Protein AF-A0A7S0T3V5-F1 (afdb_monomer_lite)

Sequence (285 aa):
HGVGAKREIFSRNIAHLHSSYAEIMDKIFPDLELGLELIAIHWRDLLLSLESHARLLTTIPKTVAGEKNPLREFMVDKVVDFMYYSHDRHRRVILRHVAHKLNVQYAQFRDRQPDFHGPISIYAHSLGSVIIYELLARRAFEDPALLKAEGIWLDFNVSTFFAIGSPLAQFLNVEPELGITLLPLKLPFRVFNIFHPNDPVAMRLEPLLLESMTHVSPVTLPYWWTMDRHRSTVRWLGSIWGGGNNTAAPAAASAAAAATSSSDEAMISEMELDGDDDDDGGGNG

Secondary structure (DSSP, 8-state):
--TT--HHHHHHHHHHHHHHHHHHHHHH-TT------------HHHHHH-HHHHHHHHHS---STT---HHHHHIIIIIHHHHHHTSHHHHHHHHHHHHHHHHHHHHHHHHH-TT--SPPEEEEETHHHHHHHHHHHHHHHS-HHHHHHTT---SS--SEEEEES--HHHHHHH-GGGTGGGTTS--SSEEEEE--TT-SS---SHHHH-GGGGGSPPPPPPPGGGS-TTTHHHHHHHHHH--------------------------------------------

Radius of gyration: 27.8 Å; chains: 1; bounding box: 68×85×60 Å

pLDDT: mean 78.18, std 23.19, range [23.17, 98.44]

Organism: NCBI:txid708628

Structure (mmCIF, N/CA/C/O backbone):
data_AF-A0A7S0T3V5-F1
#
_entry.id   AF-A0A7S0T3V5-F1
#
loop_
_atom_site.group_PDB
_atom_site.id
_atom_site.type_symbol
_atom_site.label_atom_id
_atom_site.label_alt_id
_atom_site.label_comp_id
_atom_site.label_asym_id
_atom_site.label_entity_id
_atom_site.label_seq_id
_atom_site.pdbx_PDB_ins_code
_atom_site.Cartn_x
_atom_site.Cartn_y
_atom_site.Cartn_z
_atom_site.occupancy
_atom_site.B_iso_or_equiv
_atom_site.auth_seq_id
_atom_site.auth_comp_id
_atom_site.auth_asym_id
_atom_site.auth_atom_id
_atom_site.pdbx_PDB_model_num
ATOM 1 N N . HIS A 1 1 ? 0.563 3.434 -3.567 1.00 88.50 1 HIS A N 1
ATOM 2 C CA . HIS A 1 1 ? 0.348 3.274 -5.029 1.00 88.50 1 HIS A CA 1
ATOM 3 C C . HIS A 1 1 ? 1.106 2.045 -5.543 1.00 88.50 1 HIS A C 1
ATOM 5 O O . HIS A 1 1 ? 1.902 1.497 -4.788 1.00 88.50 1 HIS A O 1
ATOM 11 N N . GLY A 1 2 ? 0.891 1.647 -6.805 1.00 87.12 2 GLY A N 1
ATOM 12 C CA . GLY A 1 2 ? 1.583 0.517 -7.450 1.00 87.12 2 GLY A CA 1
ATOM 13 C C . GLY A 1 2 ? 2.845 0.891 -8.227 1.00 87.12 2 GLY A C 1
ATOM 14 O O . GLY A 1 2 ? 3.329 2.018 -8.127 1.00 87.12 2 GLY A O 1
ATOM 15 N N . VAL A 1 3 ? 3.340 -0.042 -9.036 1.00 88.06 3 VAL A N 1
ATOM 16 C CA . VAL A 1 3 ? 4.529 0.145 -9.881 1.00 88.06 3 VAL A CA 1
ATOM 17 C C . VAL A 1 3 ? 4.383 1.287 -10.892 1.00 88.06 3 VAL A C 1
ATOM 19 O O . VAL A 1 3 ? 3.279 1.643 -11.320 1.00 88.06 3 VAL A O 1
ATOM 22 N N . GLY A 1 4 ? 5.495 1.875 -11.320 1.00 84.38 4 GLY A N 1
ATOM 23 C CA . GLY A 1 4 ? 5.559 2.873 -12.388 1.00 84.38 4 GLY A CA 1
ATOM 24 C C . GLY A 1 4 ? 4.857 4.194 -12.104 1.00 84.38 4 GLY A C 1
ATOM 25 O O . GLY A 1 4 ? 4.466 4.890 -13.040 1.00 84.38 4 GLY A O 1
ATOM 26 N N . ALA A 1 5 ? 4.611 4.524 -10.837 1.00 84.00 5 ALA A N 1
ATOM 27 C CA . ALA A 1 5 ? 3.981 5.785 -10.469 1.00 84.00 5 ALA A CA 1
ATOM 28 C C . ALA A 1 5 ? 4.966 6.954 -10.636 1.00 84.00 5 ALA A C 1
ATOM 30 O O . ALA A 1 5 ? 5.888 7.126 -9.836 1.00 84.00 5 ALA A O 1
ATOM 31 N N . LYS A 1 6 ? 4.761 7.769 -11.674 1.00 86.62 6 LYS A N 1
ATOM 32 C CA . LYS A 1 6 ? 5.450 9.057 -11.864 1.00 86.62 6 LYS A CA 1
ATOM 33 C C . LYS A 1 6 ? 4.829 10.116 -10.950 1.00 86.62 6 LYS A C 1
ATOM 35 O O . LYS A 1 6 ? 3.653 9.996 -10.604 1.00 86.62 6 LYS A O 1
ATOM 40 N N . ARG A 1 7 ? 5.605 11.124 -10.541 1.00 87.56 7 ARG A N 1
ATOM 41 C CA . ARG A 1 7 ? 5.179 12.114 -9.536 1.00 87.56 7 ARG A CA 1
ATOM 42 C C . ARG A 1 7 ? 3.934 12.881 -9.990 1.00 87.56 7 ARG A C 1
ATOM 44 O O . ARG A 1 7 ? 2.998 13.025 -9.216 1.00 87.56 7 ARG A O 1
ATOM 51 N N . GLU A 1 8 ? 3.876 13.272 -11.256 1.00 87.50 8 GLU A N 1
ATOM 52 C CA . GLU A 1 8 ? 2.768 14.030 -11.846 1.00 87.50 8 GLU A CA 1
ATOM 53 C C . GLU A 1 8 ? 1.483 13.194 -11.875 1.00 87.50 8 GLU A C 1
ATOM 55 O O . GLU A 1 8 ? 0.412 13.650 -11.473 1.00 87.50 8 GLU A O 1
ATOM 60 N N . ILE A 1 9 ? 1.601 11.932 -12.305 1.00 86.62 9 ILE A N 1
ATOM 61 C CA . ILE A 1 9 ? 0.478 10.987 -12.349 1.00 86.62 9 ILE A CA 1
ATOM 62 C C . ILE A 1 9 ? -0.017 10.693 -10.933 1.00 86.62 9 ILE A C 1
ATOM 64 O O . ILE A 1 9 ? -1.221 10.640 -10.701 1.00 86.62 9 ILE A O 1
ATOM 68 N N . PHE A 1 10 ? 0.901 10.518 -9.983 1.00 89.25 10 PHE A N 1
ATOM 69 C CA . PHE A 1 10 ? 0.566 10.275 -8.588 1.00 89.25 10 PHE A CA 1
ATOM 70 C C . PHE A 1 10 ? -0.222 11.442 -7.988 1.00 89.25 10 PHE A C 1
ATOM 72 O O . PHE A 1 10 ? -1.306 11.212 -7.456 1.00 89.25 10 PHE A O 1
ATOM 79 N N . SER A 1 11 ? 0.254 12.680 -8.153 1.00 91.00 11 SER A N 1
ATOM 80 C CA . SER A 1 11 ? -0.453 13.878 -7.684 1.00 91.00 11 SER A CA 1
ATOM 81 C C . SER A 1 11 ? -1.841 14.015 -8.312 1.00 91.00 11 SER A C 1
ATOM 83 O O . SER A 1 11 ? -2.812 14.268 -7.603 1.00 91.00 11 SER A O 1
ATOM 85 N N . ARG A 1 12 ? -1.966 13.774 -9.625 1.00 91.12 12 ARG A N 1
ATOM 86 C CA . ARG A 1 12 ? -3.268 13.786 -10.310 1.00 91.12 12 ARG A CA 1
ATOM 87 C C . ARG A 1 12 ? -4.218 12.727 -9.753 1.00 91.12 12 ARG A C 1
ATOM 89 O O . ARG A 1 12 ? -5.381 13.021 -9.505 1.00 91.12 12 ARG A O 1
ATOM 96 N N . ASN A 1 13 ? -3.729 11.508 -9.536 1.00 90.25 13 ASN A N 1
ATOM 97 C CA . ASN A 1 13 ? -4.544 10.418 -9.005 1.00 90.25 13 ASN A CA 1
ATOM 98 C C . ASN A 1 13 ? -5.024 10.706 -7.576 1.00 90.25 13 ASN A C 1
ATOM 100 O O . ASN A 1 13 ? -6.156 10.369 -7.247 1.00 90.25 13 ASN A O 1
ATOM 104 N N . ILE A 1 14 ? -4.199 11.348 -6.742 1.00 91.31 14 ILE A N 1
ATOM 105 C CA . ILE A 1 14 ? -4.611 11.795 -5.404 1.00 91.31 14 ILE A CA 1
ATOM 106 C C . ILE A 1 14 ? -5.710 12.848 -5.509 1.00 91.31 14 ILE A C 1
ATOM 108 O O . ILE A 1 14 ? -6.746 12.702 -4.868 1.00 91.31 14 ILE A O 1
ATOM 112 N N . ALA A 1 15 ? -5.525 13.870 -6.349 1.00 91.38 15 ALA A N 1
ATOM 113 C CA . ALA A 1 15 ? -6.534 14.909 -6.547 1.00 91.38 15 ALA A CA 1
ATOM 114 C C . ALA A 1 15 ? -7.877 14.316 -7.007 1.00 91.38 15 ALA A C 1
ATOM 116 O O . ALA A 1 15 ? -8.920 14.655 -6.454 1.00 91.38 15 ALA A O 1
ATOM 117 N N . HIS A 1 16 ? -7.841 13.368 -7.949 1.00 90.19 16 HIS A N 1
ATOM 118 C CA . HIS A 1 16 ? -9.032 12.646 -8.401 1.00 90.19 16 HIS A CA 1
ATOM 119 C C . HIS A 1 16 ? -9.667 11.799 -7.292 1.00 90.19 16 HIS A C 1
ATOM 121 O O . HIS A 1 16 ? -10.890 11.701 -7.224 1.00 90.19 16 HIS A O 1
ATOM 127 N N . LEU A 1 17 ? -8.865 11.176 -6.423 1.00 88.94 17 LEU A N 1
ATOM 128 C CA . LEU A 1 17 ? -9.382 10.406 -5.294 1.00 88.94 17 LEU A CA 1
ATOM 129 C C . LEU A 1 17 ? -10.117 11.316 -4.303 1.00 88.94 17 LEU A C 1
ATOM 131 O O . LEU A 1 17 ? -11.225 10.985 -3.893 1.00 88.94 17 LEU A O 1
ATOM 135 N N . HIS A 1 18 ? -9.545 12.479 -3.977 1.00 89.69 18 HIS A N 1
ATOM 136 C CA . HIS A 1 18 ? -10.200 13.467 -3.119 1.00 89.69 18 HIS A CA 1
ATOM 137 C C . HIS A 1 18 ? -11.494 14.001 -3.736 1.00 89.69 18 HIS A C 1
ATOM 139 O O . HIS A 1 18 ? -12.504 14.068 -3.039 1.00 89.69 18 HIS A O 1
ATOM 145 N N . SER A 1 19 ? -11.491 14.348 -5.028 1.00 89.56 19 SER A N 1
ATOM 146 C CA . SER A 1 19 ? -12.695 14.858 -5.693 1.00 89.56 19 SER A CA 1
ATOM 147 C C . SER A 1 19 ? -13.791 13.796 -5.779 1.00 89.56 19 SER A C 1
ATOM 149 O O . SER A 1 19 ? -14.945 14.092 -5.494 1.00 89.56 19 SER A O 1
ATOM 151 N N . SER A 1 20 ? -13.428 12.552 -6.109 1.00 88.00 20 SER A N 1
ATOM 152 C CA . SER A 1 20 ? -14.380 11.435 -6.182 1.00 88.00 20 SER A CA 1
ATOM 153 C C . SER A 1 20 ? -14.958 11.110 -4.807 1.00 88.00 20 SER A C 1
ATOM 155 O O . SER A 1 20 ? -16.153 10.873 -4.683 1.00 88.00 20 SER A O 1
ATOM 157 N N . TYR A 1 21 ? -14.126 11.128 -3.762 1.00 87.38 21 TYR A N 1
ATOM 158 C CA . TYR A 1 21 ? -14.587 10.957 -2.387 1.00 87.38 21 TYR A CA 1
ATOM 159 C C . TYR A 1 21 ? -15.576 12.057 -1.989 1.00 87.38 21 TYR A C 1
ATOM 161 O O . TYR A 1 21 ? -16.660 11.740 -1.511 1.00 87.38 21 TYR A O 1
ATOM 169 N N . ALA A 1 22 ? -15.236 13.327 -2.227 1.00 87.38 22 ALA A N 1
ATOM 170 C CA . ALA A 1 22 ? -16.113 14.450 -1.906 1.00 87.38 22 ALA A CA 1
ATOM 171 C C . ALA A 1 22 ? -17.463 14.343 -2.632 1.00 87.38 22 ALA A C 1
ATOM 173 O O . ALA A 1 22 ? -18.507 14.523 -2.014 1.00 87.38 22 ALA A O 1
ATOM 174 N N . GLU A 1 23 ? -17.449 13.976 -3.916 1.00 86.50 23 GLU A N 1
ATOM 175 C CA . GLU A 1 23 ? -18.665 13.754 -4.701 1.00 86.50 23 GLU A CA 1
ATOM 176 C C . GLU A 1 23 ? -19.514 12.597 -4.154 1.00 86.50 23 GLU A C 1
ATOM 178 O O . GLU A 1 23 ? -20.735 12.716 -4.074 1.00 86.50 23 GLU A O 1
ATOM 183 N N . ILE A 1 24 ? -18.888 11.484 -3.765 1.00 84.81 24 ILE A N 1
ATOM 184 C CA . ILE A 1 24 ? -19.592 10.329 -3.193 1.00 84.81 24 ILE A CA 1
ATOM 185 C C . ILE A 1 24 ? -20.202 10.685 -1.836 1.00 84.81 24 ILE A C 1
ATOM 187 O O . ILE A 1 24 ? -21.352 10.331 -1.583 1.00 84.81 24 ILE A O 1
ATOM 191 N N . MET A 1 25 ? -19.463 11.384 -0.975 1.00 86.19 25 MET A N 1
ATOM 192 C CA . MET A 1 25 ? -19.974 11.806 0.329 1.00 86.19 25 MET A CA 1
ATOM 193 C C . MET A 1 25 ? -21.161 12.755 0.175 1.00 86.19 25 MET A C 1
ATOM 195 O O . MET A 1 25 ? -22.196 12.512 0.778 1.00 86.19 25 MET A O 1
ATOM 199 N N . ASP A 1 26 ? -21.061 13.756 -0.698 1.00 85.81 26 ASP A N 1
ATOM 200 C CA . ASP A 1 26 ? -22.144 14.713 -0.950 1.00 85.81 26 ASP A CA 1
ATOM 201 C C . ASP A 1 26 ? -23.396 14.044 -1.547 1.00 85.81 26 ASP A C 1
ATOM 203 O O . ASP A 1 26 ? -24.517 14.275 -1.100 1.00 85.81 26 ASP A O 1
ATOM 207 N N . LYS A 1 27 ? -23.220 13.168 -2.545 1.00 83.62 27 LYS A N 1
ATOM 208 C CA . LYS A 1 27 ? -24.350 12.620 -3.315 1.00 83.62 27 LYS A CA 1
ATOM 209 C C . LYS A 1 27 ? -24.965 11.352 -2.739 1.00 83.62 27 LYS A C 1
ATOM 211 O O . LYS A 1 27 ? -26.142 11.100 -2.986 1.00 83.62 27 LYS A O 1
ATOM 216 N N . ILE A 1 28 ? -24.171 10.510 -2.079 1.00 81.50 28 ILE A N 1
ATOM 217 C CA . ILE A 1 28 ? -24.589 9.171 -1.632 1.00 81.50 28 ILE A CA 1
ATOM 218 C C . ILE A 1 28 ? -24.703 9.103 -0.108 1.00 81.50 28 ILE A C 1
ATOM 220 O O . ILE A 1 28 ? -25.517 8.335 0.405 1.00 81.50 28 ILE A O 1
ATOM 224 N N . PHE A 1 29 ? -23.911 9.899 0.614 1.00 84.12 29 PHE A N 1
ATOM 225 C CA . PHE A 1 29 ? -23.821 9.851 2.071 1.00 84.12 29 PHE A CA 1
ATOM 226 C C . PHE A 1 29 ? -23.899 11.238 2.736 1.00 84.12 29 PHE A C 1
ATOM 228 O O . PHE A 1 29 ? -23.069 11.524 3.601 1.00 84.12 29 PHE A O 1
ATOM 235 N N . PRO A 1 30 ? -24.877 12.095 2.378 1.00 83.38 30 PRO A N 1
ATOM 236 C CA . PRO A 1 30 ? -24.930 13.472 2.879 1.00 83.38 30 PRO A CA 1
ATOM 237 C C . PRO A 1 30 ? -25.065 13.543 4.406 1.00 83.38 30 PRO A C 1
ATOM 239 O O . PRO A 1 30 ? -24.564 14.473 5.029 1.00 83.38 30 PRO A O 1
ATOM 242 N N . ASP A 1 31 ? -25.696 12.530 5.005 1.00 86.69 31 ASP A N 1
ATOM 243 C CA . ASP A 1 31 ? -25.937 12.449 6.448 1.00 86.69 31 ASP A CA 1
ATOM 244 C C . ASP A 1 31 ? -24.830 11.684 7.202 1.00 86.69 31 ASP A C 1
ATOM 246 O O . ASP A 1 31 ? -24.909 11.508 8.418 1.00 86.69 31 ASP A O 1
ATOM 250 N N . LEU A 1 32 ? -23.813 11.166 6.499 1.00 84.62 32 LEU A N 1
ATOM 251 C CA . LEU A 1 32 ? -22.729 10.417 7.129 1.00 84.62 32 LEU A CA 1
ATOM 252 C C . LEU A 1 32 ? -21.649 11.373 7.636 1.00 84.62 32 LEU A C 1
ATOM 254 O O . LEU A 1 32 ? -20.805 11.854 6.879 1.00 84.62 32 LEU A O 1
ATOM 258 N N . GLU A 1 33 ? -21.616 11.565 8.948 1.00 81.44 33 GLU A N 1
ATOM 259 C CA . GLU A 1 33 ? -20.533 12.278 9.620 1.00 81.44 33 GLU A CA 1
ATOM 260 C C . GLU A 1 33 ? -19.262 11.411 9.662 1.00 81.44 33 GLU A C 1
ATOM 262 O O . GLU A 1 33 ? -19.015 10.659 10.606 1.00 81.44 33 GLU A O 1
ATOM 267 N N . LEU A 1 34 ? -18.446 11.494 8.606 1.00 83.19 34 LEU A N 1
ATOM 268 C CA . LEU A 1 34 ? -17.170 10.785 8.498 1.00 83.19 34 LEU A CA 1
ATOM 269 C C . LEU A 1 34 ? -15.991 11.763 8.415 1.00 83.19 34 LEU A C 1
ATOM 271 O O . LEU A 1 34 ? -15.718 12.360 7.373 1.00 83.19 34 LEU A O 1
ATOM 275 N N . GLY A 1 35 ? -15.231 11.858 9.508 1.00 84.81 35 GLY A N 1
ATOM 276 C CA . GLY A 1 35 ? -13.924 12.513 9.522 1.00 84.81 35 GLY A CA 1
ATOM 277 C C . GLY A 1 35 ? -12.858 11.620 8.886 1.00 84.81 35 GLY A C 1
ATOM 278 O O . GLY A 1 35 ? -12.272 10.780 9.567 1.00 84.81 35 GLY A O 1
ATOM 279 N N . LEU A 1 36 ? -12.610 11.790 7.585 1.00 87.69 36 LEU A N 1
ATOM 280 C CA . LEU A 1 36 ? -11.583 11.053 6.842 1.00 87.69 36 LEU A CA 1
ATOM 281 C C . LEU A 1 36 ? -10.479 11.993 6.360 1.00 87.69 36 LEU A C 1
ATOM 283 O O . LEU A 1 36 ? -10.731 12.914 5.585 1.00 87.69 36 LEU A O 1
ATOM 287 N N . GLU A 1 37 ? -9.237 11.693 6.735 1.00 90.81 37 GLU A N 1
ATOM 288 C CA . GLU A 1 37 ? -8.059 12.315 6.140 1.00 90.81 37 GLU A CA 1
ATOM 289 C C . GLU A 1 37 ? -7.307 11.296 5.275 1.00 90.81 37 GLU A C 1
ATOM 291 O O . GLU A 1 37 ? -6.879 10.243 5.750 1.00 90.81 37 GLU A O 1
ATOM 296 N N . LEU A 1 38 ? -7.151 11.605 3.984 1.00 91.69 38 LEU A N 1
ATOM 297 C CA . LEU A 1 38 ? -6.395 10.777 3.048 1.00 91.69 38 LEU A CA 1
ATOM 298 C C . LEU A 1 38 ? -4.953 11.277 2.957 1.00 91.69 38 LEU A C 1
ATOM 300 O O . LEU A 1 38 ? -4.689 12.371 2.465 1.00 91.69 38 LEU A O 1
ATOM 304 N N . ILE A 1 39 ? -4.019 10.435 3.391 1.00 93.88 39 ILE A N 1
ATOM 305 C CA . ILE A 1 39 ? -2.584 10.716 3.389 1.00 93.88 39 ILE A CA 1
ATOM 306 C C . ILE A 1 39 ? -1.906 9.810 2.363 1.00 93.88 39 ILE A C 1
ATOM 308 O O . ILE A 1 39 ? -1.958 8.582 2.454 1.00 93.88 39 ILE A O 1
ATOM 312 N N . ALA A 1 40 ? -1.252 10.410 1.371 1.00 93.88 40 ALA A N 1
ATOM 313 C CA . ALA A 1 40 ? -0.693 9.668 0.253 1.00 93.88 40 ALA A CA 1
ATOM 314 C C . ALA A 1 40 ? 0.820 9.435 0.386 1.00 93.88 40 ALA A C 1
ATOM 316 O O . ALA A 1 40 ? 1.607 10.367 0.529 1.00 93.88 40 ALA A O 1
ATOM 317 N N . ILE A 1 41 ? 1.244 8.176 0.237 1.00 94.31 41 ILE A N 1
ATOM 318 C CA . ILE A 1 41 ? 2.659 7.779 0.259 1.00 94.31 41 ILE A CA 1
ATOM 319 C C . ILE A 1 41 ? 3.153 7.482 -1.157 1.00 94.31 41 ILE A C 1
ATOM 321 O O . ILE A 1 41 ? 2.660 6.558 -1.814 1.00 94.31 41 ILE A O 1
ATOM 325 N N . HIS A 1 42 ? 4.152 8.247 -1.614 1.00 94.12 42 HIS A N 1
ATOM 326 C CA . HIS A 1 42 ? 4.899 7.962 -2.845 1.00 94.12 42 HIS A CA 1
ATOM 327 C C . HIS A 1 42 ? 6.174 7.192 -2.514 1.00 94.12 42 HIS A C 1
ATOM 329 O O . HIS A 1 42 ? 7.083 7.784 -1.964 1.00 94.12 42 HIS A O 1
ATOM 335 N N . TRP A 1 43 ? 6.260 5.893 -2.775 1.00 93.00 43 TRP A N 1
ATOM 336 C CA . TRP A 1 43 ? 7.451 5.108 -2.408 1.00 93.00 43 TRP A CA 1
ATOM 337 C C . TRP A 1 43 ? 8.453 4.947 -3.559 1.00 93.00 43 TRP A C 1
ATOM 339 O O . TRP A 1 43 ? 9.615 4.621 -3.329 1.00 93.00 43 TRP A O 1
ATOM 349 N N . ARG A 1 44 ? 8.012 5.166 -4.806 1.00 91.06 44 ARG A N 1
ATOM 350 C CA . ARG A 1 44 ? 8.849 4.973 -6.003 1.00 91.06 44 ARG A CA 1
ATOM 351 C C . ARG A 1 44 ? 9.897 6.075 -6.182 1.00 91.06 44 ARG A C 1
ATOM 353 O O . ARG A 1 44 ? 10.865 5.860 -6.900 1.00 91.06 44 ARG A O 1
ATOM 360 N N . ASP A 1 45 ? 9.740 7.229 -5.532 1.00 87.50 45 ASP A N 1
ATOM 361 C CA . ASP A 1 45 ? 10.752 8.296 -5.515 1.00 87.50 45 ASP A CA 1
ATOM 362 C C . ASP A 1 45 ? 12.137 7.793 -5.087 1.00 87.50 45 ASP A C 1
ATOM 364 O O . ASP A 1 45 ? 13.132 8.186 -5.692 1.00 87.50 45 ASP A O 1
ATOM 368 N N . LEU A 1 46 ? 12.191 6.861 -4.133 1.00 87.44 46 LEU A N 1
ATOM 369 C CA . LEU A 1 46 ? 13.419 6.177 -3.745 1.00 87.44 46 LEU A CA 1
ATOM 370 C C . LEU A 1 46 ? 14.063 5.450 -4.921 1.00 87.44 46 LEU A C 1
ATOM 372 O O . LEU A 1 46 ? 15.247 5.646 -5.172 1.00 87.44 46 LEU A O 1
ATOM 376 N N . LEU A 1 47 ? 13.301 4.624 -5.646 1.00 85.44 47 LEU A N 1
ATOM 377 C CA . LEU A 1 47 ? 13.840 3.822 -6.748 1.00 85.44 47 LEU A CA 1
ATOM 378 C C . LEU A 1 47 ? 14.443 4.703 -7.840 1.00 85.44 47 LEU A C 1
ATOM 380 O O . LEU A 1 47 ? 15.523 4.408 -8.338 1.00 85.44 47 LEU A O 1
ATOM 384 N N . LEU A 1 48 ? 13.778 5.816 -8.151 1.00 84.19 48 LEU A N 1
ATOM 385 C CA . LEU A 1 48 ? 14.253 6.791 -9.132 1.00 84.19 48 LEU A CA 1
ATOM 386 C C . LEU A 1 48 ? 15.555 7.481 -8.697 1.00 84.19 48 LEU A C 1
ATOM 388 O O . LEU A 1 48 ? 16.290 7.973 -9.547 1.00 84.19 48 LEU A O 1
ATOM 392 N N . SER A 1 49 ? 15.845 7.513 -7.392 1.00 86.69 49 SER A N 1
ATOM 393 C CA . SER A 1 49 ? 17.073 8.098 -6.842 1.00 86.69 49 SER A CA 1
ATOM 394 C C . SER A 1 49 ? 18.256 7.123 -6.771 1.00 86.69 49 SER A C 1
ATOM 396 O O . SER A 1 49 ? 19.372 7.542 -6.471 1.00 86.69 49 SER A O 1
ATOM 398 N N . LEU A 1 50 ? 18.042 5.828 -7.035 1.00 86.75 50 LEU A N 1
ATOM 399 C CA . LEU A 1 50 ? 19.105 4.828 -6.942 1.00 86.75 50 LEU A CA 1
ATOM 400 C C . LEU A 1 50 ? 20.089 4.944 -8.112 1.00 86.75 50 LEU A C 1
ATOM 402 O O . LEU A 1 50 ? 19.695 5.019 -9.276 1.00 86.75 50 LEU A O 1
ATOM 406 N N . GLU A 1 51 ? 21.385 4.819 -7.821 1.00 86.94 51 GLU A N 1
ATOM 407 C CA . GLU A 1 51 ? 22.431 4.741 -8.851 1.00 86.94 51 GLU A CA 1
ATOM 408 C C . GLU A 1 51 ? 22.196 3.563 -9.812 1.00 86.94 51 GLU A C 1
ATOM 410 O O . GLU A 1 51 ? 22.404 3.680 -11.020 1.00 86.94 51 GLU A O 1
ATOM 415 N N . SER A 1 52 ? 21.686 2.437 -9.300 1.00 85.44 52 SER A N 1
ATOM 416 C CA . SER A 1 52 ? 21.327 1.280 -10.125 1.00 85.44 52 SER A CA 1
ATOM 417 C C . SER A 1 52 ? 20.233 1.608 -11.144 1.00 85.44 52 SER A C 1
ATOM 419 O O . SER A 1 52 ? 20.277 1.087 -12.257 1.00 85.44 52 SER A O 1
ATOM 421 N N . HIS A 1 53 ? 19.295 2.496 -10.802 1.00 87.19 53 HIS A N 1
ATOM 422 C CA . HIS A 1 53 ? 18.262 2.959 -11.723 1.00 87.19 53 HIS A CA 1
ATOM 423 C C . HIS A 1 53 ? 18.860 3.877 -12.790 1.00 87.19 53 HIS A C 1
ATOM 425 O O . HIS A 1 53 ? 18.625 3.667 -13.978 1.00 87.19 53 HIS A O 1
ATOM 431 N N . ALA A 1 54 ? 19.715 4.827 -12.398 1.00 88.31 54 ALA A N 1
ATOM 432 C CA . ALA A 1 54 ? 20.434 5.676 -13.350 1.00 88.31 54 ALA A CA 1
ATOM 433 C C . ALA A 1 54 ? 21.274 4.844 -14.337 1.00 88.31 54 ALA A C 1
ATOM 435 O O . ALA A 1 54 ? 21.229 5.078 -15.544 1.00 88.31 54 ALA A O 1
ATOM 436 N N . ARG A 1 55 ? 21.980 3.817 -13.845 1.00 88.62 55 ARG A N 1
ATOM 437 C CA . ARG A 1 55 ? 22.744 2.880 -14.677 1.00 88.62 55 ARG A CA 1
ATOM 438 C C . ARG A 1 55 ? 21.845 2.050 -15.591 1.00 88.62 55 ARG A C 1
ATOM 440 O O . ARG A 1 55 ? 22.199 1.849 -16.744 1.00 88.62 55 ARG A O 1
ATOM 447 N N . LEU A 1 56 ? 20.689 1.581 -15.124 1.00 87.19 56 LEU A N 1
ATOM 448 C CA . LEU A 1 56 ? 19.738 0.863 -15.977 1.00 87.19 56 LEU A CA 1
ATOM 449 C C . LEU A 1 56 ? 19.331 1.714 -17.188 1.00 87.19 56 LEU A C 1
ATOM 451 O O . LEU A 1 56 ? 19.314 1.209 -18.310 1.00 87.19 56 LEU A O 1
ATOM 455 N N . LEU A 1 57 ? 19.067 3.008 -16.989 1.00 87.00 57 LEU A N 1
ATOM 456 C CA . LEU A 1 57 ? 18.686 3.908 -18.079 1.00 87.00 57 LEU A CA 1
ATOM 457 C C . LEU A 1 57 ? 19.774 4.031 -19.159 1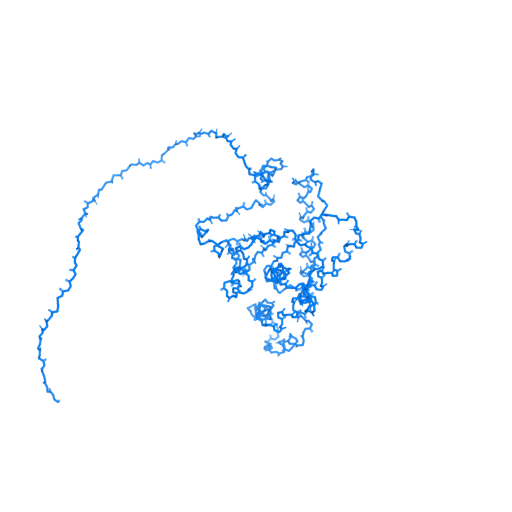.00 87.00 57 LEU A C 1
ATOM 459 O O . LEU A 1 57 ? 19.437 4.204 -20.328 1.00 87.00 57 LEU A O 1
ATOM 463 N N . THR A 1 58 ? 21.061 3.878 -18.819 1.00 88.81 58 THR A N 1
ATOM 464 C CA . THR A 1 58 ? 22.151 3.901 -19.815 1.00 88.81 58 THR A CA 1
ATOM 465 C C . THR A 1 58 ? 22.240 2.621 -20.647 1.00 88.81 58 THR A C 1
ATOM 467 O O . THR A 1 58 ? 22.815 2.643 -21.733 1.00 88.81 58 THR A O 1
ATOM 470 N N . THR A 1 59 ? 21.646 1.519 -20.176 1.00 86.94 59 THR A N 1
ATOM 471 C CA . THR A 1 59 ? 21.584 0.245 -20.917 1.00 86.94 59 THR A CA 1
ATOM 472 C C . THR A 1 59 ? 20.474 0.214 -21.965 1.00 86.94 59 THR A C 1
ATOM 474 O O . THR A 1 59 ? 20.446 -0.682 -22.809 1.00 86.94 59 THR A O 1
ATOM 477 N N . ILE A 1 60 ? 19.551 1.180 -21.927 1.00 85.44 60 ILE A N 1
ATOM 478 C CA . ILE A 1 60 ? 18.456 1.276 -22.888 1.00 85.44 60 ILE A CA 1
ATOM 479 C C . ILE A 1 60 ? 19.048 1.626 -24.262 1.00 85.44 60 ILE A C 1
ATOM 481 O O . ILE A 1 60 ? 19.684 2.675 -24.395 1.00 85.44 60 ILE A O 1
ATOM 485 N N . PRO A 1 61 ? 18.843 0.786 -25.298 1.00 82.88 61 PRO A N 1
ATOM 486 C CA . PRO A 1 61 ? 19.342 1.082 -26.633 1.00 82.88 61 PRO A CA 1
ATOM 487 C C . PRO A 1 61 ? 18.789 2.416 -27.130 1.00 82.88 61 PRO A C 1
ATOM 489 O O . PRO A 1 61 ? 17.583 2.660 -27.048 1.00 82.88 61 PRO A O 1
ATOM 492 N N . LYS A 1 62 ? 19.666 3.265 -27.672 1.00 78.69 62 LYS A N 1
ATOM 493 C CA . LYS A 1 62 ? 19.243 4.483 -28.365 1.00 78.69 62 LYS A CA 1
ATOM 494 C C . LYS A 1 62 ? 18.548 4.060 -29.659 1.00 78.69 62 LYS A C 1
ATOM 496 O O . LYS A 1 62 ? 19.190 3.494 -30.540 1.00 78.69 62 LYS A O 1
ATOM 501 N N . THR A 1 63 ? 17.243 4.279 -29.742 1.00 70.44 63 THR A N 1
ATOM 502 C CA . THR A 1 63 ? 16.479 4.104 -30.981 1.00 70.44 63 THR A CA 1
ATOM 503 C C . THR A 1 63 ? 16.751 5.270 -31.933 1.00 70.44 63 THR A C 1
ATOM 505 O O . THR A 1 63 ? 17.340 6.284 -31.538 1.00 70.44 63 THR A O 1
ATOM 508 N N . VAL A 1 64 ? 16.342 5.137 -33.200 1.00 70.44 64 VAL A N 1
ATOM 509 C CA . VAL A 1 64 ? 16.316 6.278 -34.126 1.00 70.44 64 VAL A CA 1
ATOM 510 C C . VAL A 1 64 ? 15.492 7.392 -33.475 1.00 70.44 64 VAL A C 1
ATOM 512 O O . VAL A 1 64 ? 14.471 7.122 -32.840 1.00 70.44 64 VAL A O 1
ATOM 515 N N . ALA A 1 65 ? 15.967 8.636 -33.565 1.00 62.75 65 ALA A N 1
ATOM 516 C CA . ALA A 1 65 ? 15.383 9.765 -32.847 1.00 62.75 65 ALA A CA 1
ATOM 517 C C . ALA A 1 65 ? 13.857 9.838 -33.053 1.00 62.75 65 ALA A C 1
ATOM 519 O O . ALA A 1 65 ? 13.384 10.094 -34.156 1.00 62.75 65 ALA A O 1
ATOM 520 N N . GLY A 1 66 ? 13.100 9.611 -31.973 1.00 63.97 66 GLY A N 1
ATOM 521 C CA . GLY A 1 66 ? 11.635 9.669 -31.961 1.00 63.97 66 GLY A CA 1
ATOM 522 C C . GLY A 1 66 ? 10.913 8.317 -31.909 1.00 63.97 66 GLY A C 1
ATOM 523 O O . GLY A 1 66 ? 9.730 8.298 -31.570 1.00 63.97 66 GLY A O 1
ATOM 524 N N . GLU A 1 67 ? 11.587 7.190 -32.157 1.00 74.12 67 GLU A N 1
ATOM 525 C CA . GLU A 1 67 ? 10.959 5.868 -32.044 1.00 74.12 67 GLU A CA 1
ATOM 526 C C . GLU A 1 67 ? 10.813 5.444 -30.580 1.00 74.12 67 GLU A C 1
ATOM 528 O O . GLU A 1 67 ? 11.789 5.132 -29.889 1.00 74.12 67 GLU A O 1
ATOM 533 N N . LYS A 1 68 ? 9.565 5.403 -30.109 1.00 76.25 68 LYS A N 1
ATOM 534 C CA . LYS A 1 68 ? 9.191 4.832 -28.814 1.00 76.25 68 LYS A CA 1
ATOM 535 C C . LYS A 1 68 ? 8.847 3.359 -28.976 1.00 76.25 68 LYS A C 1
ATOM 537 O O . LYS A 1 68 ? 8.132 2.985 -29.900 1.00 76.25 68 LYS A O 1
ATOM 542 N N . ASN A 1 69 ? 9.302 2.528 -28.042 1.00 84.69 69 ASN A N 1
ATOM 543 C CA . ASN A 1 69 ? 8.877 1.135 -27.940 1.00 84.69 69 ASN A CA 1
ATOM 544 C C . ASN A 1 69 ? 7.982 0.986 -26.694 1.00 84.69 69 ASN A C 1
ATOM 546 O O . ASN A 1 69 ? 8.518 0.943 -25.583 1.00 84.69 69 ASN A O 1
ATOM 550 N N . PRO A 1 70 ? 6.646 0.895 -26.851 1.00 84.25 70 PRO A N 1
ATOM 551 C CA . PRO A 1 70 ? 5.714 0.857 -25.721 1.00 84.25 70 PRO A CA 1
ATOM 552 C C . PRO A 1 70 ? 5.948 -0.318 -24.767 1.00 84.25 70 PRO A C 1
ATOM 554 O O . PRO A 1 70 ? 5.820 -0.164 -23.555 1.00 84.25 70 PRO A O 1
ATOM 557 N N . LEU A 1 71 ? 6.342 -1.483 -25.295 1.00 84.62 71 LEU A N 1
ATOM 558 C CA . LEU A 1 71 ? 6.684 -2.655 -24.485 1.00 84.62 71 LEU A CA 1
ATOM 559 C C . LEU A 1 71 ? 7.923 -2.385 -23.631 1.00 84.62 71 LEU A C 1
ATOM 561 O O . LEU A 1 71 ? 7.931 -2.689 -22.443 1.00 84.62 71 LEU A O 1
ATOM 565 N N . ARG A 1 72 ? 8.964 -1.769 -24.200 1.00 86.31 72 ARG A N 1
ATOM 566 C CA . ARG A 1 72 ? 10.169 -1.404 -23.446 1.00 86.31 72 ARG A CA 1
ATOM 567 C C . ARG A 1 72 ? 9.869 -0.360 -22.377 1.00 86.31 72 ARG A C 1
ATOM 569 O O . ARG A 1 72 ? 10.337 -0.513 -21.253 1.00 86.31 72 ARG A O 1
ATOM 576 N N . GLU A 1 73 ? 9.095 0.669 -22.712 1.00 82.75 73 GLU A N 1
ATOM 577 C CA . GLU A 1 73 ? 8.658 1.680 -21.744 1.00 82.75 73 GLU A CA 1
ATOM 578 C C . GLU A 1 73 ? 7.896 1.024 -20.591 1.00 82.75 73 GLU A C 1
ATOM 580 O O . GLU A 1 73 ? 8.215 1.278 -19.434 1.00 82.75 73 GLU A O 1
ATOM 585 N N . PHE A 1 74 ? 6.974 0.105 -20.89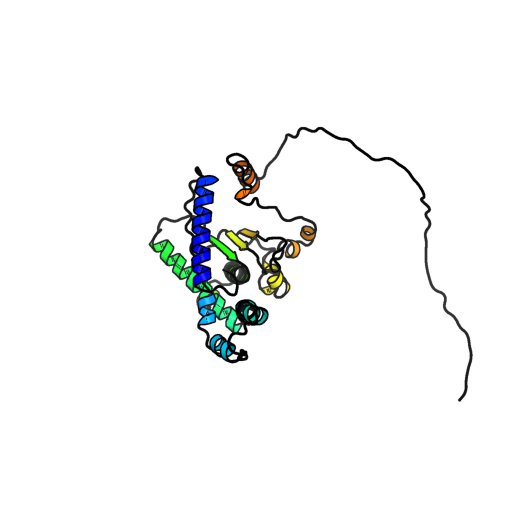0 1.00 84.62 74 PHE A N 1
ATOM 586 C CA . PHE A 1 74 ? 6.268 -0.675 -19.878 1.00 84.62 74 PHE A CA 1
ATOM 587 C C . PHE A 1 74 ? 7.221 -1.503 -19.004 1.00 84.62 74 PHE A C 1
ATOM 589 O O . PHE A 1 74 ? 7.129 -1.443 -17.779 1.00 84.62 74 PHE A O 1
ATOM 596 N N . MET A 1 75 ? 8.162 -2.241 -19.602 1.00 85.25 75 MET A N 1
ATOM 597 C CA . MET A 1 75 ? 9.130 -3.059 -18.862 1.00 85.25 75 MET A CA 1
ATOM 598 C C . MET A 1 75 ? 9.972 -2.204 -17.906 1.00 85.25 75 MET A C 1
ATOM 600 O O . MET A 1 75 ? 10.088 -2.530 -16.725 1.00 85.25 75 MET A O 1
ATOM 604 N N . VAL A 1 76 ? 10.509 -1.085 -18.397 1.00 85.06 76 VAL A N 1
ATOM 605 C CA . VAL A 1 76 ? 11.352 -0.174 -17.610 1.00 85.06 76 VAL A CA 1
ATOM 606 C C . VAL A 1 76 ? 10.545 0.547 -16.529 1.00 85.06 76 VAL A C 1
ATOM 608 O O . VAL A 1 76 ? 11.027 0.696 -15.409 1.00 85.06 76 VAL A O 1
ATOM 611 N N . ASP A 1 77 ? 9.316 0.976 -16.828 1.00 82.75 77 ASP A N 1
ATOM 612 C CA . ASP A 1 77 ? 8.504 1.706 -15.856 1.00 82.75 77 ASP A CA 1
ATOM 613 C C . ASP A 1 77 ? 7.857 0.794 -14.806 1.00 82.75 77 ASP A C 1
ATOM 615 O O . ASP A 1 77 ? 7.646 1.244 -13.682 1.00 82.75 77 ASP A O 1
ATOM 619 N N . LYS A 1 78 ? 7.493 -0.447 -15.150 1.00 85.69 78 LYS A N 1
ATOM 620 C CA . LYS A 1 78 ? 6.620 -1.296 -14.319 1.00 85.69 78 LYS A CA 1
ATOM 621 C C . LYS A 1 78 ? 7.308 -2.559 -13.822 1.00 85.69 78 LYS A C 1
ATOM 623 O O . LYS A 1 78 ? 7.246 -2.850 -12.633 1.00 85.69 78 LYS A O 1
ATOM 628 N N . VAL A 1 79 ? 7.955 -3.308 -14.710 1.00 87.19 79 VAL A N 1
ATOM 629 C CA . VAL A 1 79 ? 8.523 -4.626 -14.373 1.00 87.19 79 VAL A CA 1
ATOM 630 C C . VAL A 1 79 ? 9.786 -4.490 -13.526 1.00 87.19 79 VAL A C 1
ATOM 632 O O . VAL A 1 79 ? 10.002 -5.269 -12.603 1.00 87.19 79 VAL A O 1
ATOM 635 N N . VAL A 1 80 ? 10.583 -3.453 -13.766 1.00 89.19 80 VAL A N 1
ATOM 636 C CA . VAL A 1 80 ? 11.783 -3.156 -12.970 1.00 89.19 80 VAL A CA 1
ATOM 637 C C . VAL A 1 80 ? 11.461 -2.936 -11.489 1.00 89.19 80 VAL A C 1
ATOM 639 O O . VAL A 1 80 ? 12.217 -3.380 -10.630 1.00 89.19 80 VAL A O 1
ATOM 642 N N . ASP A 1 81 ? 10.326 -2.311 -11.169 1.00 92.06 81 ASP A N 1
ATOM 643 C CA . ASP A 1 81 ? 9.899 -2.126 -9.779 1.00 92.06 81 ASP A CA 1
ATOM 644 C C . ASP A 1 81 ? 9.672 -3.486 -9.079 1.00 92.06 81 ASP A C 1
ATOM 646 O O . ASP A 1 81 ? 10.085 -3.661 -7.931 1.00 92.06 81 ASP A O 1
ATOM 650 N N . PHE A 1 82 ? 9.086 -4.469 -9.781 1.00 91.56 82 PHE A N 1
ATOM 651 C CA . PHE A 1 82 ? 8.966 -5.847 -9.283 1.00 91.56 82 PHE A CA 1
ATOM 652 C C . PHE A 1 82 ? 10.333 -6.508 -9.113 1.00 91.56 82 PHE A C 1
ATOM 654 O O . PHE A 1 82 ? 10.561 -7.162 -8.101 1.00 91.56 82 PHE A O 1
ATOM 661 N N . MET A 1 83 ? 11.257 -6.323 -10.062 1.00 91.12 83 MET A N 1
ATOM 662 C CA . MET A 1 83 ? 12.612 -6.883 -9.973 1.00 91.12 83 MET A CA 1
ATOM 663 C C . MET A 1 83 ? 13.384 -6.327 -8.775 1.00 91.12 83 MET A C 1
ATOM 665 O O . MET A 1 83 ? 14.049 -7.083 -8.073 1.00 91.12 83 MET A O 1
ATOM 669 N N . TYR A 1 84 ? 13.270 -5.022 -8.509 1.00 92.12 84 TYR A N 1
ATOM 670 C CA . TYR A 1 84 ? 13.843 -4.428 -7.306 1.00 92.12 84 TYR A CA 1
ATOM 671 C C . TYR A 1 84 ? 13.232 -5.045 -6.053 1.00 92.12 84 TYR A C 1
ATOM 673 O O . TYR A 1 84 ? 13.961 -5.477 -5.167 1.00 92.12 84 TYR A O 1
ATOM 681 N N . TYR A 1 85 ? 11.907 -5.129 -5.970 1.00 93.62 85 TYR A N 1
ATOM 682 C CA . TYR A 1 85 ? 11.278 -5.684 -4.777 1.00 93.62 85 TYR A CA 1
ATOM 683 C C . TYR A 1 85 ? 11.530 -7.189 -4.597 1.00 93.62 85 TYR A C 1
ATOM 685 O O . TYR A 1 85 ? 11.631 -7.646 -3.470 1.00 93.62 85 TYR A O 1
ATOM 693 N N . SER A 1 86 ? 11.730 -7.950 -5.673 1.00 91.00 86 SER A N 1
ATOM 694 C CA . SER A 1 86 ? 12.032 -9.391 -5.605 1.00 91.00 86 SER A CA 1
ATOM 695 C C . SER A 1 86 ? 13.471 -9.695 -5.163 1.00 91.00 86 SER A C 1
ATOM 697 O O . SER A 1 86 ? 13.865 -10.854 -5.114 1.00 91.00 86 SER A O 1
ATOM 699 N N . HIS A 1 87 ? 14.293 -8.674 -4.902 1.00 91.50 87 HIS A N 1
ATOM 700 C CA . HIS A 1 87 ? 15.695 -8.841 -4.534 1.00 91.50 87 HIS A CA 1
ATOM 701 C C . HIS A 1 87 ? 15.949 -8.294 -3.124 1.00 91.50 87 HIS A C 1
ATOM 703 O O . HIS A 1 87 ? 15.866 -7.082 -2.910 1.00 91.50 87 HIS A O 1
ATOM 709 N N . ASP A 1 88 ? 16.338 -9.152 -2.175 1.00 90.81 88 ASP A N 1
ATOM 710 C CA . ASP A 1 88 ? 16.402 -8.869 -0.726 1.00 90.81 88 ASP A CA 1
ATOM 711 C C . ASP A 1 88 ? 17.090 -7.556 -0.346 1.00 90.81 88 ASP A C 1
ATOM 713 O O . ASP A 1 88 ? 16.683 -6.843 0.578 1.00 90.81 88 ASP A O 1
ATOM 717 N N . ARG A 1 89 ? 18.174 -7.207 -1.048 1.00 91.06 89 ARG A N 1
ATOM 718 C CA . ARG A 1 89 ? 18.892 -5.950 -0.804 1.00 91.06 89 ARG A CA 1
ATOM 719 C C . ARG A 1 89 ? 18.004 -4.736 -1.077 1.00 91.06 89 ARG A C 1
ATOM 721 O O . ARG A 1 89 ? 17.960 -3.824 -0.256 1.00 91.06 89 ARG A O 1
ATOM 728 N N . HIS A 1 90 ? 17.330 -4.715 -2.221 1.00 93.06 90 HIS A N 1
ATOM 729 C CA . HIS A 1 90 ? 16.478 -3.605 -2.632 1.00 93.06 90 HIS A CA 1
ATOM 730 C C . HIS A 1 90 ? 15.133 -3.647 -1.899 1.00 93.06 90 HIS A C 1
ATOM 732 O O . HIS A 1 90 ? 14.678 -2.602 -1.443 1.00 93.06 90 HIS A O 1
ATOM 738 N N . ARG A 1 91 ? 14.561 -4.837 -1.676 1.00 94.56 91 ARG A N 1
ATOM 739 C CA . ARG A 1 91 ? 13.373 -5.049 -0.836 1.00 94.56 91 ARG A CA 1
ATOM 740 C C . ARG A 1 91 ? 13.515 -4.410 0.541 1.00 94.56 91 ARG A C 1
ATOM 742 O O . ARG A 1 91 ? 12.694 -3.575 0.907 1.00 94.56 91 ARG A O 1
ATOM 749 N N . ARG A 1 92 ? 14.609 -4.694 1.263 1.00 94.25 92 ARG A N 1
ATOM 750 C CA . ARG A 1 92 ? 14.889 -4.079 2.577 1.00 94.25 92 ARG A CA 1
ATOM 751 C C . ARG A 1 92 ? 14.970 -2.555 2.516 1.00 94.25 92 ARG A C 1
ATOM 753 O O . ARG A 1 92 ? 14.506 -1.879 3.427 1.00 94.25 92 ARG A O 1
ATOM 760 N N . VAL A 1 93 ? 15.557 -2.004 1.455 1.00 95.00 93 VAL A N 1
ATOM 761 C CA . VAL A 1 93 ? 15.644 -0.549 1.252 1.00 95.00 93 VAL A CA 1
ATOM 762 C C . VAL A 1 93 ? 14.257 0.055 0.993 1.00 95.00 93 VAL A C 1
ATOM 764 O O . VAL A 1 93 ? 13.922 1.073 1.593 1.00 95.00 93 VAL A O 1
ATOM 767 N N . ILE A 1 94 ? 13.426 -0.600 0.177 1.00 96.44 94 ILE A N 1
ATOM 768 C CA . ILE A 1 94 ? 12.039 -0.190 -0.091 1.00 96.44 94 ILE A CA 1
ATOM 769 C C . ILE A 1 94 ? 11.203 -0.230 1.194 1.00 96.44 94 ILE A C 1
ATOM 771 O O . ILE A 1 94 ? 10.533 0.753 1.502 1.00 96.44 94 ILE A O 1
ATOM 775 N N . LEU A 1 95 ? 11.266 -1.322 1.964 1.00 97.38 95 LEU A N 1
ATOM 776 C CA . LEU A 1 95 ? 10.520 -1.476 3.219 1.00 97.38 95 LEU A CA 1
ATOM 777 C C . LEU A 1 95 ? 10.871 -0.377 4.224 1.00 97.38 95 LEU A C 1
ATOM 779 O O . LEU A 1 95 ? 9.972 0.280 4.744 1.00 97.38 95 LEU A O 1
ATOM 783 N N . ARG A 1 96 ? 12.169 -0.118 4.438 1.00 97.38 96 ARG A N 1
ATOM 784 C CA . ARG A 1 96 ? 12.649 0.963 5.317 1.00 97.38 96 ARG A CA 1
ATOM 785 C C . ARG A 1 96 ? 12.134 2.324 4.884 1.00 97.38 96 ARG A C 1
ATOM 787 O O . ARG A 1 96 ? 11.649 3.096 5.703 1.00 97.38 96 ARG A O 1
ATOM 794 N N . HIS A 1 97 ? 12.221 2.615 3.589 1.00 97.38 97 HIS A N 1
ATOM 795 C CA . HIS A 1 97 ? 11.750 3.884 3.042 1.00 97.38 97 HIS A CA 1
ATOM 796 C C . HIS A 1 97 ? 10.245 4.060 3.228 1.00 97.38 97 HIS A C 1
ATOM 798 O O . HIS A 1 97 ? 9.788 5.119 3.649 1.00 97.38 97 HIS A O 1
ATOM 804 N N . VAL A 1 98 ? 9.463 3.016 2.954 1.00 97.94 98 VAL A N 1
ATOM 805 C CA . VAL A 1 98 ? 8.004 3.051 3.102 1.00 97.94 98 VAL A CA 1
ATOM 806 C C . VAL A 1 98 ? 7.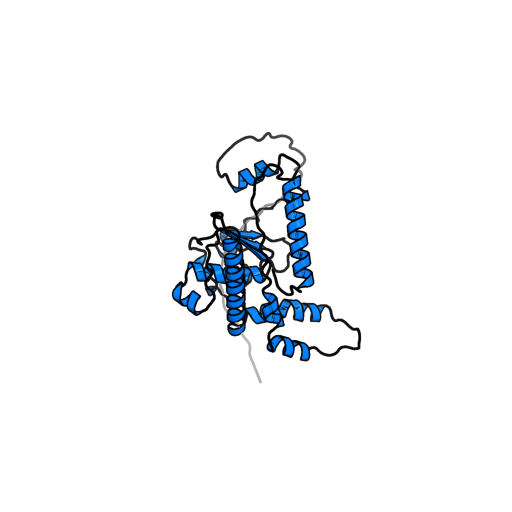614 3.207 4.571 1.00 97.94 98 VAL A C 1
ATOM 808 O O . VAL A 1 98 ? 6.795 4.074 4.872 1.00 97.94 98 VAL A O 1
ATOM 811 N N . ALA A 1 99 ? 8.228 2.443 5.479 1.00 98.44 99 ALA A N 1
ATOM 812 C CA . ALA A 1 99 ? 8.001 2.561 6.918 1.00 98.44 99 ALA A CA 1
ATOM 813 C C . ALA A 1 99 ? 8.354 3.963 7.432 1.00 98.44 99 ALA A C 1
ATOM 815 O O . ALA A 1 99 ? 7.540 4.600 8.099 1.00 98.44 99 ALA A O 1
ATOM 816 N N . HIS A 1 100 ? 9.512 4.497 7.034 1.00 97.94 100 HIS A N 1
ATOM 817 C CA . HIS A 1 100 ? 9.917 5.857 7.374 1.00 97.94 100 HIS A CA 1
ATOM 818 C C . HIS A 1 100 ? 8.897 6.897 6.891 1.00 97.94 100 HIS A C 1
ATOM 820 O O . HIS A 1 100 ? 8.449 7.727 7.680 1.00 97.94 100 HIS A O 1
ATOM 826 N N . LYS A 1 101 ? 8.470 6.840 5.621 1.00 97.50 101 LYS A N 1
ATOM 827 C CA . LYS A 1 101 ? 7.479 7.789 5.086 1.00 97.50 101 LYS A CA 1
ATOM 828 C C . LYS A 1 101 ? 6.129 7.677 5.788 1.00 97.50 101 LYS A C 1
ATOM 830 O O . LYS A 1 101 ? 5.511 8.706 6.047 1.00 97.50 101 LYS A O 1
ATOM 835 N N . LEU A 1 102 ? 5.684 6.463 6.108 1.00 98.06 102 LEU A N 1
ATOM 836 C CA . LEU A 1 102 ? 4.463 6.237 6.880 1.00 98.06 102 LEU A CA 1
ATOM 837 C C . LEU A 1 102 ? 4.561 6.858 8.277 1.00 98.06 102 LEU A C 1
ATOM 839 O O . LEU A 1 102 ? 3.659 7.594 8.663 1.00 98.06 102 LEU A O 1
ATOM 843 N N . ASN A 1 103 ? 5.658 6.628 9.002 1.00 98.38 103 ASN A N 1
ATOM 844 C CA . ASN A 1 103 ? 5.846 7.175 10.348 1.00 98.38 103 ASN A CA 1
ATOM 845 C C . ASN A 1 103 ? 5.969 8.702 10.340 1.00 98.38 103 ASN A C 1
ATOM 847 O O . ASN A 1 103 ? 5.366 9.357 11.183 1.00 98.38 103 ASN A O 1
ATOM 851 N N . VAL A 1 104 ? 6.674 9.287 9.363 1.00 97.88 104 VAL A N 1
ATOM 852 C CA . VAL A 1 104 ? 6.753 10.750 9.203 1.00 97.88 104 VAL A CA 1
ATOM 853 C C . VAL A 1 104 ? 5.364 11.346 8.991 1.00 97.88 104 VAL A C 1
ATOM 855 O O . VAL A 1 104 ? 5.006 12.319 9.649 1.00 97.88 104 VAL A O 1
ATOM 858 N N . GLN A 1 105 ? 4.566 10.763 8.096 1.00 97.50 105 GLN A N 1
ATOM 859 C CA . GLN A 1 105 ? 3.212 11.253 7.858 1.00 97.50 105 GLN A CA 1
ATOM 860 C C . GLN A 1 105 ? 2.293 11.038 9.065 1.00 97.50 105 GLN A C 1
ATOM 862 O O . GLN A 1 105 ? 1.488 11.909 9.383 1.00 97.50 105 GLN A O 1
ATOM 867 N N . TYR A 1 106 ? 2.430 9.910 9.762 1.00 97.19 106 TYR A N 1
ATOM 868 C CA . TYR A 1 106 ? 1.688 9.645 10.989 1.00 97.19 106 TYR A CA 1
ATOM 869 C C . TYR A 1 106 ? 2.030 10.655 12.092 1.00 97.19 106 TYR A C 1
ATOM 871 O O . TYR A 1 106 ? 1.119 11.207 12.701 1.00 97.19 106 TYR A O 1
ATOM 879 N N . ALA A 1 107 ? 3.313 10.961 12.303 1.00 97.88 107 ALA A N 1
ATOM 880 C CA . ALA A 1 107 ? 3.747 11.979 13.256 1.00 97.88 107 ALA A CA 1
ATOM 881 C C . ALA A 1 107 ? 3.164 13.358 12.902 1.00 97.88 107 ALA A C 1
ATOM 883 O O . ALA A 1 107 ? 2.506 13.974 13.731 1.00 97.88 107 ALA A O 1
ATOM 884 N N . GLN A 1 108 ? 3.274 13.781 11.637 1.00 97.81 108 GLN A N 1
ATOM 885 C CA . GLN A 1 108 ? 2.694 15.046 11.161 1.00 97.81 108 GLN A CA 1
ATOM 886 C C . GLN A 1 108 ? 1.168 15.108 11.304 1.00 97.81 108 GLN A C 1
ATOM 888 O O . GLN A 1 108 ? 0.595 16.181 11.496 1.00 97.81 108 GLN A O 1
ATOM 893 N N . PHE A 1 109 ? 0.485 13.975 11.155 1.00 96.88 109 PHE A N 1
ATOM 894 C CA . PHE A 1 109 ? -0.946 13.880 11.405 1.00 96.88 109 PHE A CA 1
ATOM 895 C C . PHE A 1 109 ? -1.258 14.018 12.898 1.00 96.88 109 PHE A C 1
ATOM 897 O O . PHE A 1 109 ? -2.123 14.810 13.259 1.00 96.88 109 PHE A O 1
ATOM 904 N N . ARG A 1 110 ? -0.523 13.318 13.769 1.00 96.50 110 ARG A N 1
ATOM 905 C CA . ARG A 1 110 ? -0.676 13.397 15.230 1.00 96.50 110 ARG A CA 1
ATOM 906 C C . ARG A 1 110 ? -0.380 14.793 15.780 1.00 96.50 110 ARG A C 1
ATOM 908 O O . ARG A 1 110 ? -1.085 15.220 16.686 1.00 96.50 110 ARG A O 1
ATOM 915 N N . ASP A 1 111 ? 0.581 15.510 15.201 1.00 97.31 111 ASP A N 1
ATOM 916 C CA . ASP A 1 111 ? 0.886 16.900 15.561 1.00 97.31 111 ASP A CA 1
ATOM 917 C C . ASP A 1 111 ? -0.288 17.840 15.250 1.00 97.31 111 ASP A C 1
ATOM 919 O O . ASP A 1 111 ? -0.575 18.763 16.009 1.00 97.31 111 ASP A O 1
ATOM 923 N N . ARG A 1 112 ? -0.993 17.599 14.136 1.00 96.75 112 ARG A N 1
ATOM 924 C CA . ARG A 1 112 ? -2.177 18.378 13.738 1.00 96.75 112 ARG A CA 1
ATOM 925 C C . ARG A 1 112 ? -3.458 17.933 14.441 1.00 96.75 112 ARG A C 1
ATOM 927 O O . ARG A 1 112 ? -4.369 18.740 14.577 1.00 96.75 112 ARG A O 1
ATOM 934 N N . GLN A 1 113 ? -3.542 16.663 14.830 1.00 95.25 113 GLN A N 1
ATOM 935 C CA . GLN A 1 113 ? -4.734 16.015 15.383 1.00 95.25 113 GLN A CA 1
ATOM 936 C C . GLN A 1 113 ? -4.384 15.218 16.661 1.00 95.25 113 GLN A C 1
ATOM 938 O O . GLN A 1 113 ? -4.466 13.982 16.668 1.00 95.25 113 GLN A O 1
ATOM 943 N N . PRO A 1 114 ? -3.978 15.891 17.758 1.00 95.50 114 PRO A N 1
ATOM 944 C CA . PRO A 1 114 ? -3.510 15.224 18.978 1.00 95.50 114 PRO A CA 1
ATOM 945 C C . PRO A 1 114 ? -4.596 14.381 19.663 1.00 95.50 114 PRO A C 1
ATOM 947 O O . PRO A 1 114 ? -4.292 13.313 20.203 1.00 95.50 114 PRO A O 1
ATOM 950 N N . ASP A 1 115 ? -5.861 14.788 19.551 1.00 95.31 115 ASP A N 1
ATOM 951 C CA . ASP A 1 115 ? -7.017 14.110 20.159 1.00 95.31 115 ASP A CA 1
ATOM 952 C C . ASP A 1 115 ? -7.627 13.025 19.254 1.00 95.31 115 ASP A C 1
ATOM 954 O O . ASP A 1 115 ? -8.676 12.451 19.551 1.00 95.31 115 ASP A O 1
ATOM 958 N N . PHE A 1 116 ? -6.992 12.715 18.117 1.00 94.62 116 PHE A N 1
ATOM 959 C CA . PHE A 1 116 ? -7.477 11.650 17.248 1.00 94.62 116 PHE A CA 1
ATOM 960 C C . PHE A 1 116 ? -7.309 10.276 17.909 1.00 94.62 116 PHE A C 1
ATOM 962 O O . PHE A 1 116 ? -6.190 9.795 18.099 1.00 94.62 116 PHE A O 1
ATOM 969 N N . HIS A 1 117 ? -8.433 9.611 18.169 1.00 91.62 117 HIS A N 1
ATOM 970 C CA . HIS A 1 117 ? -8.498 8.232 18.669 1.00 91.62 117 HIS A CA 1
ATOM 971 C C . HIS A 1 117 ? -9.155 7.265 17.669 1.00 91.62 117 HIS A C 1
ATOM 973 O O . HIS A 1 117 ? -9.511 6.141 18.022 1.00 91.62 117 HIS A O 1
ATOM 979 N N . GLY A 1 118 ? -9.346 7.707 16.422 1.00 93.31 118 GLY A N 1
ATOM 980 C CA . GLY A 1 118 ? -9.990 6.917 15.379 1.00 93.31 118 GLY A CA 1
ATOM 981 C C . GLY A 1 118 ? -9.109 5.787 14.825 1.00 93.31 118 GLY A C 1
ATOM 982 O O . GLY A 1 118 ? -7.902 5.724 15.079 1.00 93.31 118 GLY A O 1
ATOM 983 N N . PRO A 1 119 ? -9.701 4.875 14.036 1.00 95.50 119 PRO A N 1
ATOM 984 C CA . PRO A 1 119 ? -8.963 3.795 13.400 1.00 95.50 119 PRO A CA 1
ATOM 985 C C . PRO A 1 119 ? -8.083 4.311 12.257 1.00 95.50 119 PRO A C 1
ATOM 987 O O . PRO A 1 119 ? -8.519 5.097 11.419 1.00 95.50 119 PRO A O 1
ATOM 990 N N . ILE A 1 120 ? -6.864 3.782 12.157 1.00 97.00 120 ILE A N 1
ATOM 991 C CA . ILE A 1 120 ? -5.991 4.000 10.998 1.00 97.00 120 ILE A CA 1
ATOM 992 C C . ILE A 1 120 ? -6.198 2.845 10.026 1.00 97.00 120 ILE A C 1
ATOM 994 O O . ILE A 1 120 ? -6.192 1.676 10.425 1.00 97.00 120 ILE A O 1
ATOM 998 N N . SER A 1 121 ? -6.396 3.162 8.751 1.00 97.12 121 SER A N 1
ATOM 999 C CA . SER A 1 121 ? -6.516 2.174 7.680 1.00 97.12 121 SER A CA 1
ATOM 1000 C C . SER A 1 121 ? -5.476 2.443 6.605 1.00 97.12 121 SER A C 1
ATOM 1002 O O . SER A 1 121 ? -5.183 3.600 6.310 1.00 97.12 121 SER A O 1
ATOM 1004 N N . ILE A 1 122 ? -4.933 1.386 6.000 1.00 97.75 122 ILE A N 1
ATOM 1005 C CA . ILE A 1 122 ? -4.033 1.518 4.853 1.00 97.75 122 ILE A CA 1
ATOM 1006 C C . ILE A 1 122 ? -4.725 1.002 3.601 1.00 97.75 122 ILE A C 1
ATOM 1008 O O . ILE A 1 122 ? -5.211 -0.124 3.553 1.00 97.75 122 ILE A O 1
ATOM 1012 N N . TYR A 1 123 ? -4.711 1.837 2.571 1.00 94.69 123 TYR A N 1
ATOM 1013 C CA . TYR A 1 123 ? -5.123 1.503 1.218 1.00 94.69 123 TYR A CA 1
ATOM 1014 C C . TYR A 1 123 ? -3.885 1.372 0.328 1.00 94.69 123 TYR A C 1
ATOM 1016 O O . TYR A 1 123 ? -3.089 2.312 0.218 1.00 94.69 123 TYR A O 1
ATOM 1024 N N . ALA A 1 124 ? -3.710 0.226 -0.332 1.00 96.75 124 ALA A N 1
ATOM 1025 C CA . ALA A 1 124 ? -2.538 -0.034 -1.157 1.00 96.75 124 ALA A CA 1
ATOM 1026 C C . ALA A 1 124 ? -2.891 -0.747 -2.467 1.00 96.75 124 ALA A C 1
ATOM 1028 O O . ALA A 1 124 ? -3.672 -1.690 -2.496 1.00 96.75 124 ALA A O 1
ATOM 1029 N N . HIS A 1 125 ? -2.277 -0.291 -3.559 1.00 94.88 125 HIS A N 1
ATOM 1030 C CA . HIS A 1 125 ? -2.583 -0.735 -4.917 1.00 94.88 125 HIS A CA 1
ATOM 1031 C C . HIS A 1 125 ? -1.404 -1.482 -5.547 1.00 94.88 125 HIS A C 1
ATOM 1033 O O . HIS A 1 125 ? -0.281 -0.962 -5.501 1.00 94.88 125 HIS A O 1
ATOM 1039 N N . SER A 1 126 ? -1.668 -2.606 -6.224 1.00 94.81 126 SER A N 1
ATOM 1040 C CA . SER A 1 126 ? -0.674 -3.412 -6.955 1.00 94.81 126 SER A CA 1
ATOM 1041 C C . SER A 1 126 ? 0.548 -3.721 -6.079 1.00 94.81 126 SER A C 1
ATOM 1043 O O . SER A 1 126 ? 0.354 -4.028 -4.918 1.00 94.81 126 SER A O 1
ATOM 1045 N N . LEU A 1 127 ? 1.800 -3.615 -6.541 1.00 95.88 127 LEU A N 1
ATOM 1046 C CA . LEU A 1 127 ? 2.982 -3.942 -5.712 1.00 95.88 127 LEU A CA 1
ATOM 1047 C C . LEU A 1 127 ? 3.023 -3.219 -4.348 1.00 95.88 127 LEU A C 1
ATOM 1049 O O . LEU A 1 127 ? 3.569 -3.743 -3.382 1.00 95.88 127 LEU A O 1
ATOM 1053 N N . GLY A 1 128 ? 2.391 -2.046 -4.231 1.00 96.69 128 GLY A N 1
ATOM 1054 C CA . GLY A 1 128 ? 2.250 -1.366 -2.946 1.00 96.69 128 GLY A CA 1
ATOM 1055 C C . GLY A 1 128 ? 1.498 -2.188 -1.895 1.00 96.69 128 GLY A C 1
ATOM 1056 O O . GLY A 1 128 ? 1.782 -2.031 -0.714 1.00 96.69 128 GLY A O 1
ATOM 1057 N N . SER A 1 129 ? 0.556 -3.052 -2.288 1.00 96.44 129 SER A N 1
ATOM 1058 C CA . SER A 1 129 ? -0.147 -3.939 -1.354 1.00 96.44 129 SER A CA 1
ATOM 1059 C C . SER A 1 129 ? 0.778 -4.999 -0.771 1.00 96.44 129 SER A C 1
ATOM 1061 O O . SER A 1 129 ? 0.683 -5.272 0.418 1.00 96.44 129 SER A O 1
ATOM 1063 N N . VAL A 1 130 ? 1.704 -5.532 -1.567 1.00 96.00 130 VAL A N 1
ATOM 1064 C CA . VAL A 1 130 ? 2.685 -6.526 -1.115 1.00 96.00 130 VAL A CA 1
ATOM 1065 C C . VAL A 1 130 ? 3.639 -5.907 -0.097 1.00 96.00 130 VAL A C 1
ATOM 1067 O O . VAL A 1 130 ? 3.778 -6.428 1.003 1.00 96.00 130 VAL A O 1
ATOM 1070 N N . ILE A 1 131 ? 4.183 -4.727 -0.420 1.00 97.19 131 ILE A N 1
ATOM 1071 C CA . ILE A 1 131 ? 5.058 -3.952 0.473 1.00 97.19 131 ILE A CA 1
ATOM 1072 C C . ILE A 1 131 ? 4.374 -3.688 1.822 1.00 97.19 131 ILE A C 1
ATOM 1074 O O . ILE A 1 131 ? 4.970 -3.885 2.879 1.00 97.19 131 ILE A O 1
ATOM 1078 N N . ILE A 1 132 ? 3.124 -3.212 1.795 1.00 97.56 132 ILE A N 1
ATOM 1079 C CA . ILE A 1 132 ? 2.377 -2.913 3.020 1.00 97.56 132 ILE A CA 1
ATOM 1080 C C . ILE A 1 132 ? 2.052 -4.189 3.787 1.00 97.56 132 ILE A C 1
ATOM 1082 O O . ILE A 1 132 ? 2.227 -4.208 5.000 1.00 97.56 132 ILE A O 1
ATOM 1086 N N . TYR A 1 133 ? 1.590 -5.238 3.107 1.00 95.44 133 TYR A N 1
ATOM 1087 C CA . TYR A 1 133 ? 1.271 -6.499 3.760 1.00 95.44 133 TYR A CA 1
ATOM 1088 C C . TYR A 1 133 ? 2.485 -7.055 4.500 1.00 95.44 133 TYR A C 1
ATOM 1090 O O . TYR A 1 133 ? 2.356 -7.411 5.665 1.00 95.44 133 TYR A O 1
ATOM 1098 N N . GLU A 1 134 ? 3.664 -7.043 3.874 1.00 95.00 134 GLU A N 1
ATOM 1099 C CA . GLU A 1 134 ? 4.899 -7.469 4.527 1.00 95.00 134 GLU A CA 1
ATOM 1100 C C . GLU A 1 134 ? 5.193 -6.635 5.782 1.00 95.00 134 GLU A C 1
ATOM 1102 O O . GLU A 1 134 ? 5.394 -7.203 6.851 1.00 95.00 134 GLU A O 1
ATOM 1107 N N . LEU A 1 135 ? 5.146 -5.298 5.708 1.00 96.56 135 LEU A N 1
ATOM 1108 C CA . LEU A 1 135 ? 5.349 -4.449 6.893 1.00 96.56 135 LEU A CA 1
ATOM 1109 C C . LEU A 1 135 ? 4.360 -4.779 8.022 1.00 96.56 135 LEU A C 1
ATOM 1111 O O . LEU A 1 135 ? 4.747 -4.822 9.190 1.00 96.56 135 LEU A O 1
ATOM 1115 N N . LEU A 1 136 ? 3.089 -5.013 7.687 1.00 95.25 136 LEU A N 1
ATOM 1116 C CA . LEU A 1 136 ? 2.045 -5.307 8.668 1.00 95.25 136 LEU A CA 1
ATOM 1117 C C . LEU A 1 136 ? 2.169 -6.712 9.263 1.00 95.25 136 LEU A C 1
ATOM 1119 O O . LEU A 1 136 ? 2.003 -6.864 10.473 1.00 95.25 136 LEU A O 1
ATOM 1123 N N . ALA A 1 137 ? 2.471 -7.717 8.442 1.00 92.00 137 ALA A N 1
ATOM 1124 C CA . ALA A 1 137 ? 2.678 -9.090 8.882 1.00 92.00 137 ALA A CA 1
ATOM 1125 C C . ALA A 1 137 ? 3.903 -9.175 9.798 1.00 92.00 137 ALA A C 1
ATOM 1127 O O . ALA A 1 137 ? 3.786 -9.631 10.933 1.00 92.00 137 ALA A O 1
ATOM 1128 N N . ARG A 1 138 ? 5.047 -8.626 9.374 1.00 92.88 138 ARG A N 1
ATOM 1129 C CA . ARG A 1 138 ? 6.263 -8.604 10.198 1.00 92.88 138 ARG A CA 1
ATOM 1130 C C . ARG A 1 138 ? 6.018 -7.884 11.521 1.00 92.88 138 ARG A C 1
ATOM 1132 O O . ARG A 1 138 ? 6.308 -8.429 12.578 1.00 92.88 138 ARG A O 1
ATOM 1139 N N . ARG A 1 139 ? 5.359 -6.719 11.498 1.00 93.44 139 ARG A N 1
ATOM 1140 C CA . ARG A 1 139 ? 4.969 -5.994 12.722 1.00 93.44 139 ARG A CA 1
ATOM 1141 C C . ARG A 1 139 ? 4.076 -6.805 13.666 1.00 93.44 139 ARG A C 1
ATOM 1143 O O . ARG A 1 139 ? 4.124 -6.577 14.872 1.00 93.44 139 ARG A O 1
ATOM 1150 N N . ALA A 1 140 ? 3.226 -7.682 13.139 1.00 90.44 140 ALA A N 1
ATOM 1151 C CA . ALA A 1 140 ? 2.307 -8.481 13.941 1.00 90.44 140 ALA A CA 1
ATOM 1152 C C . ALA A 1 140 ? 2.982 -9.680 14.626 1.00 90.44 140 ALA A C 1
ATOM 1154 O O . ALA A 1 140 ? 2.512 -10.093 15.685 1.00 90.44 140 ALA A O 1
ATOM 1155 N N . PHE A 1 141 ? 4.047 -10.232 14.037 1.00 88.88 141 PHE A N 1
ATOM 1156 C CA . PHE A 1 141 ? 4.581 -11.538 14.436 1.00 88.88 141 PHE A CA 1
ATOM 1157 C C . PHE A 1 141 ? 6.080 -11.557 14.779 1.00 88.88 141 PHE A C 1
ATOM 1159 O O . PHE A 1 141 ? 6.528 -12.509 15.413 1.00 88.88 141 PHE A O 1
ATOM 1166 N N . GLU A 1 142 ? 6.856 -10.534 14.412 1.00 91.62 142 GLU A N 1
ATOM 1167 C CA . GLU A 1 142 ? 8.286 -10.423 14.740 1.00 91.62 142 GLU A CA 1
ATOM 1168 C C . GLU A 1 142 ? 8.548 -9.514 15.954 1.00 91.62 142 GLU A C 1
ATOM 1170 O O . GLU A 1 142 ? 7.719 -8.685 16.335 1.00 91.62 142 GLU A O 1
ATOM 1175 N N . ASP A 1 143 ? 9.737 -9.651 16.554 1.00 94.62 143 ASP A N 1
ATOM 1176 C CA . ASP A 1 143 ? 10.169 -8.851 17.705 1.00 94.62 143 ASP A CA 1
ATOM 1177 C C . ASP A 1 143 ? 10.245 -7.347 17.353 1.00 94.62 143 ASP A C 1
ATOM 1179 O O . ASP A 1 143 ? 11.042 -6.946 16.492 1.00 94.62 143 ASP A O 1
ATOM 1183 N N . PRO A 1 144 ? 9.492 -6.475 18.056 1.00 96.81 144 PRO A N 1
ATOM 1184 C CA . PRO A 1 144 ? 9.551 -5.030 17.865 1.00 96.81 144 PRO A CA 1
ATOM 1185 C C . PRO A 1 144 ? 10.959 -4.428 17.950 1.00 96.81 144 PRO A C 1
ATOM 1187 O O . PRO A 1 144 ? 11.238 -3.449 17.255 1.00 96.81 144 PRO A O 1
ATOM 1190 N N . ALA A 1 145 ? 11.850 -4.961 18.793 1.00 97.50 145 ALA A N 1
ATOM 1191 C CA . ALA A 1 145 ? 13.213 -4.449 18.931 1.00 97.50 145 ALA A CA 1
ATOM 1192 C C . ALA A 1 145 ? 14.029 -4.661 17.646 1.00 97.50 145 ALA A C 1
ATOM 1194 O O . ALA A 1 145 ? 14.720 -3.740 17.199 1.00 97.50 145 ALA A O 1
ATOM 1195 N N . LEU A 1 146 ? 13.886 -5.830 17.014 1.00 96.31 146 LEU A N 1
ATOM 1196 C CA . LEU A 1 146 ? 14.537 -6.148 15.742 1.00 96.31 146 LEU A CA 1
ATOM 1197 C C . LEU A 1 146 ? 13.995 -5.272 14.613 1.00 96.31 146 LEU A C 1
ATOM 1199 O O . LEU A 1 146 ? 14.769 -4.641 13.897 1.00 96.31 146 LEU A O 1
ATOM 1203 N N . LEU A 1 147 ? 12.671 -5.137 14.508 1.00 96.88 147 LEU A N 1
ATOM 1204 C CA . LEU A 1 147 ? 12.037 -4.310 13.476 1.00 96.88 147 LEU A CA 1
ATOM 1205 C C . LEU A 1 147 ? 12.421 -2.827 13.585 1.00 96.88 147 LEU A C 1
ATOM 1207 O O . LEU A 1 147 ? 12.584 -2.144 12.570 1.00 96.88 147 LEU A O 1
ATOM 1211 N N . LYS A 1 148 ? 12.581 -2.315 14.813 1.00 97.75 148 LYS A N 1
ATOM 1212 C CA . LYS A 1 148 ? 13.072 -0.952 15.066 1.00 97.75 148 LYS A CA 1
ATOM 1213 C C . LYS A 1 148 ? 14.534 -0.798 14.667 1.00 97.75 148 LYS A C 1
ATOM 1215 O O . LYS A 1 148 ? 14.858 0.169 13.983 1.00 97.75 148 LYS A O 1
ATOM 1220 N N . ALA A 1 149 ? 15.396 -1.747 15.040 1.00 97.38 149 ALA A N 1
ATOM 1221 C CA . ALA A 1 149 ? 16.801 -1.752 14.626 1.00 97.38 149 ALA A CA 1
ATOM 1222 C C . ALA A 1 149 ? 16.945 -1.843 13.097 1.00 97.38 149 ALA A C 1
ATOM 1224 O O . ALA A 1 149 ? 17.818 -1.211 12.504 1.00 97.38 149 ALA A O 1
ATOM 1225 N N . GLU A 1 150 ? 16.044 -2.575 12.441 1.00 96.25 150 GLU A N 1
ATOM 1226 C CA . GLU A 1 150 ? 15.958 -2.648 10.988 1.00 96.25 150 GLU A CA 1
ATOM 1227 C C . GLU A 1 150 ? 15.333 -1.407 10.344 1.00 96.25 150 GLU A C 1
ATOM 1229 O O . GLU A 1 150 ? 15.452 -1.265 9.131 1.00 96.25 150 GLU A O 1
ATOM 1234 N N . GLY A 1 151 ? 14.697 -0.504 11.092 1.00 97.75 151 GLY A N 1
ATOM 1235 C CA . GLY A 1 151 ? 14.049 0.692 10.547 1.00 97.75 151 GLY A CA 1
ATOM 1236 C C . GLY A 1 151 ? 12.774 0.409 9.744 1.00 97.75 151 GLY A C 1
ATOM 1237 O O . GLY A 1 151 ? 12.445 1.172 8.839 1.00 97.75 151 GLY A O 1
ATOM 1238 N N . ILE A 1 152 ? 12.076 -0.690 10.039 1.00 97.62 152 ILE A N 1
ATOM 1239 C CA . ILE A 1 152 ? 10.824 -1.095 9.368 1.00 97.62 152 ILE A CA 1
ATOM 1240 C C . ILE A 1 152 ? 9.615 -1.132 10.314 1.00 97.62 152 ILE A C 1
ATOM 1242 O O . ILE A 1 152 ? 8.508 -1.471 9.904 1.00 97.62 152 ILE A O 1
ATOM 1246 N N . TRP A 1 153 ? 9.813 -0.776 11.583 1.00 97.69 153 TRP A N 1
ATOM 1247 C CA . TRP A 1 153 ? 8.738 -0.653 12.562 1.00 97.69 153 TRP A CA 1
ATOM 1248 C C . TRP A 1 153 ? 7.770 0.484 12.204 1.00 97.69 153 TRP A C 1
ATOM 1250 O O . TRP A 1 153 ? 8.206 1.587 11.878 1.00 97.69 153 TRP A O 1
ATOM 1260 N N . LEU A 1 154 ? 6.460 0.235 12.318 1.00 98.12 154 LEU A N 1
ATOM 1261 C CA . LEU A 1 154 ? 5.433 1.277 12.210 1.00 98.12 154 LEU A CA 1
ATOM 1262 C C . LEU A 1 154 ? 4.989 1.739 13.600 1.00 98.12 154 LEU A C 1
ATOM 1264 O O . LEU A 1 154 ? 4.554 0.924 14.423 1.00 98.12 154 LEU A O 1
ATOM 1268 N N . ASP A 1 155 ? 5.019 3.051 13.828 1.00 97.19 155 ASP A N 1
ATOM 1269 C CA . ASP A 1 155 ? 4.730 3.689 15.125 1.00 97.19 155 ASP A CA 1
ATOM 1270 C C . ASP A 1 155 ? 3.234 3.735 15.481 1.00 97.19 155 ASP A C 1
ATOM 1272 O O . ASP A 1 155 ? 2.825 4.325 16.481 1.00 97.19 155 ASP A O 1
ATOM 1276 N N . PHE A 1 156 ? 2.401 3.085 14.673 1.00 96.75 156 PHE A N 1
ATOM 1277 C CA . PHE A 1 156 ? 0.956 3.058 14.812 1.00 96.75 156 PHE A CA 1
ATOM 1278 C C . PHE A 1 156 ? 0.387 1.682 14.477 1.00 96.75 156 PHE A C 1
ATOM 1280 O O . PHE A 1 156 ? 0.980 0.897 13.737 1.00 96.75 156 PHE A O 1
ATOM 1287 N N . ASN A 1 157 ? -0.786 1.387 15.038 1.00 96.12 157 ASN A N 1
ATOM 1288 C CA . ASN A 1 157 ? -1.544 0.187 14.704 1.00 96.12 157 ASN A CA 1
ATOM 1289 C C . ASN A 1 157 ? -2.441 0.461 13.495 1.00 96.12 157 ASN A C 1
ATOM 1291 O O . ASN A 1 157 ? -3.120 1.485 13.438 1.00 96.12 157 ASN A O 1
ATOM 1295 N N . VAL A 1 158 ? -2.485 -0.485 12.561 1.00 97.25 158 VAL A N 1
ATOM 1296 C CA . VAL A 1 158 ? -3.443 -0.474 11.453 1.00 97.25 158 VAL A CA 1
ATOM 1297 C C . VAL A 1 158 ? -4.630 -1.338 11.840 1.00 97.25 158 VAL A C 1
ATOM 1299 O O . VAL A 1 158 ? -4.458 -2.460 12.289 1.00 97.25 158 VAL A O 1
ATOM 1302 N N . SER A 1 159 ? -5.837 -0.811 11.671 1.00 96.44 159 SER A N 1
ATOM 1303 C CA . SER A 1 159 ? -7.085 -1.534 11.934 1.00 96.44 159 SER A CA 1
ATOM 1304 C C . SER A 1 159 ? -7.560 -2.329 10.716 1.00 96.44 159 SER A C 1
ATOM 1306 O O . SER A 1 159 ? -8.101 -3.428 10.842 1.00 96.44 159 SER A O 1
ATOM 1308 N N . THR A 1 160 ? -7.382 -1.757 9.523 1.00 96.88 160 THR A N 1
ATOM 1309 C CA . THR A 1 160 ? -7.907 -2.290 8.268 1.00 96.88 160 THR A CA 1
ATOM 1310 C C . THR A 1 160 ? -6.917 -2.044 7.136 1.00 96.88 160 THR A C 1
ATOM 1312 O O . THR A 1 160 ? -6.415 -0.934 6.958 1.00 96.88 160 THR A O 1
ATOM 1315 N N . PHE A 1 161 ? -6.658 -3.084 6.358 1.00 96.81 161 PHE A N 1
ATOM 1316 C CA . PHE A 1 161 ? -5.809 -3.076 5.181 1.00 96.81 161 PHE A CA 1
ATOM 1317 C C . PHE A 1 161 ? -6.643 -3.396 3.936 1.00 96.81 161 PHE A C 1
ATOM 1319 O O . PHE A 1 161 ? -7.245 -4.464 3.837 1.00 96.81 161 PHE A O 1
ATOM 1326 N N . PHE A 1 162 ? -6.669 -2.469 2.981 1.00 96.94 162 PHE A N 1
ATOM 1327 C CA . PHE A 1 162 ? -7.315 -2.630 1.682 1.00 96.94 162 PHE A CA 1
ATOM 1328 C C . PHE A 1 162 ? -6.249 -2.890 0.615 1.00 96.94 162 PHE A C 1
ATOM 1330 O O . PHE A 1 162 ? -5.504 -1.981 0.235 1.00 96.94 162 PHE A O 1
ATOM 1337 N N . ALA A 1 163 ? -6.185 -4.127 0.130 1.00 96.19 163 ALA A N 1
ATOM 1338 C CA . ALA A 1 163 ? -5.345 -4.529 -0.988 1.00 96.19 163 ALA A CA 1
ATOM 1339 C C . ALA A 1 163 ? -6.148 -4.397 -2.287 1.00 96.19 163 ALA A C 1
ATOM 1341 O O . ALA A 1 163 ? -7.165 -5.064 -2.452 1.00 96.19 163 ALA A O 1
ATOM 1342 N N . ILE A 1 164 ? -5.711 -3.531 -3.202 1.00 95.06 164 ILE A N 1
ATOM 1343 C CA . ILE A 1 164 ? -6.442 -3.215 -4.439 1.00 95.06 164 ILE A CA 1
ATOM 1344 C C . ILE A 1 164 ? -5.622 -3.633 -5.652 1.00 95.06 164 ILE A C 1
ATOM 1346 O O . ILE A 1 164 ? -4.450 -3.264 -5.748 1.00 95.06 164 ILE A O 1
ATOM 1350 N N . GLY A 1 165 ? -6.229 -4.355 -6.596 1.00 94.88 165 GLY A N 1
ATOM 1351 C CA . GLY A 1 165 ? -5.536 -4.764 -7.827 1.00 94.88 165 GLY A CA 1
ATOM 1352 C C . GLY A 1 165 ? -4.239 -5.521 -7.512 1.00 94.88 165 GLY A C 1
ATOM 1353 O O . GLY A 1 165 ? -3.161 -5.179 -7.997 1.00 94.88 165 GLY A O 1
ATOM 1354 N N . SER A 1 166 ? -4.314 -6.415 -6.523 1.00 95.50 166 SER A N 1
ATOM 1355 C CA . SER A 1 166 ? -3.176 -6.853 -5.716 1.00 95.50 166 SER A CA 1
ATOM 1356 C C . SER A 1 166 ? -2.570 -8.171 -6.221 1.00 95.50 166 SER A C 1
ATOM 1358 O O . SER A 1 166 ? -3.285 -9.175 -6.238 1.00 95.50 166 SER A O 1
ATOM 1360 N N . PRO A 1 167 ? -1.252 -8.230 -6.514 1.00 94.94 167 PRO A N 1
ATOM 1361 C CA . PRO A 1 167 ? -0.547 -9.488 -6.776 1.00 94.94 167 PRO A CA 1
ATOM 1362 C C . PRO A 1 167 ? -0.198 -10.268 -5.502 1.00 94.94 167 PRO A C 1
ATOM 1364 O O . PRO A 1 167 ? 0.542 -11.244 -5.572 1.00 94.94 167 PRO A O 1
ATOM 1367 N N . LEU A 1 168 ? -0.673 -9.844 -4.324 1.00 93.50 168 LEU A N 1
ATOM 1368 C CA . LEU A 1 168 ? -0.260 -10.417 -3.040 1.00 93.50 168 LEU A CA 1
ATOM 1369 C C . LEU A 1 168 ? -0.410 -11.942 -2.983 1.00 93.50 168 LEU A C 1
ATOM 1371 O O . LEU A 1 168 ? 0.479 -12.603 -2.462 1.00 93.50 168 LEU A O 1
ATOM 1375 N N . ALA A 1 169 ? -1.470 -12.505 -3.567 1.00 91.81 169 ALA A N 1
ATOM 1376 C CA . ALA A 1 169 ? -1.652 -13.955 -3.605 1.00 91.81 169 ALA A CA 1
ATOM 1377 C C . ALA A 1 169 ? -0.490 -14.667 -4.323 1.00 91.81 169 ALA A C 1
ATOM 1379 O O . ALA A 1 169 ? 0.004 -15.687 -3.857 1.00 91.81 169 ALA A O 1
ATOM 1380 N N . GLN A 1 170 ? -0.005 -14.103 -5.432 1.00 91.31 170 GLN A N 1
ATOM 1381 C CA . GLN A 1 170 ? 1.119 -14.666 -6.175 1.00 91.31 170 GLN A CA 1
ATOM 1382 C C . GLN A 1 170 ? 2.407 -14.628 -5.348 1.00 91.31 170 GLN A C 1
ATOM 1384 O O . GLN A 1 170 ? 3.138 -15.613 -5.310 1.00 91.31 170 GLN A O 1
ATOM 1389 N N . PHE A 1 171 ? 2.664 -13.511 -4.665 1.00 92.44 171 PHE A N 1
ATOM 1390 C CA . PHE A 1 171 ? 3.827 -13.368 -3.788 1.00 92.44 171 PHE A CA 1
ATOM 1391 C C . PHE A 1 171 ? 3.789 -14.358 -2.635 1.00 92.44 171 PHE A C 1
ATOM 1393 O O . PHE A 1 171 ? 4.758 -15.069 -2.411 1.00 92.44 171 PHE A O 1
ATOM 1400 N N . LEU A 1 172 ? 2.646 -14.446 -1.962 1.00 90.38 172 LEU A N 1
ATOM 1401 C CA . LEU A 1 172 ? 2.420 -15.403 -0.891 1.00 90.38 172 LEU A CA 1
ATOM 1402 C C . LEU A 1 172 ? 2.651 -16.843 -1.368 1.00 90.38 172 LEU A C 1
ATOM 1404 O O . LEU A 1 172 ? 3.302 -17.616 -0.676 1.00 90.38 172 LEU A O 1
ATOM 1408 N N . ASN A 1 173 ? 2.164 -17.197 -2.560 1.00 88.81 173 ASN A N 1
ATOM 1409 C CA . ASN A 1 173 ? 2.330 -18.537 -3.119 1.00 88.81 173 ASN A CA 1
ATOM 1410 C C . ASN A 1 173 ? 3.797 -18.887 -3.432 1.00 88.81 173 ASN A C 1
ATOM 1412 O O . ASN A 1 173 ? 4.189 -20.042 -3.305 1.00 88.81 173 ASN A O 1
ATOM 1416 N N . VAL A 1 174 ? 4.598 -17.912 -3.875 1.00 88.81 174 VAL A N 1
ATOM 1417 C CA . VAL A 1 174 ? 6.020 -18.116 -4.212 1.00 88.81 174 VAL A CA 1
ATOM 1418 C C . VAL A 1 174 ? 6.916 -18.044 -2.974 1.00 88.81 174 VAL A C 1
ATOM 1420 O O . VAL A 1 174 ? 7.910 -18.760 -2.894 1.00 88.81 174 VAL A O 1
ATOM 1423 N N . GLU A 1 175 ? 6.562 -17.207 -2.004 1.00 86.62 175 GLU A N 1
ATOM 1424 C CA . GLU A 1 175 ? 7.316 -16.977 -0.776 1.00 86.62 175 GLU A CA 1
ATOM 1425 C C . GLU A 1 175 ? 6.386 -17.157 0.434 1.00 86.62 175 GLU A C 1
ATOM 1427 O O . GLU A 1 175 ? 5.892 -16.178 0.997 1.00 86.62 175 GLU A O 1
ATOM 1432 N N . PRO A 1 176 ? 6.128 -18.405 0.869 1.00 77.00 176 PRO A N 1
ATOM 1433 C CA . PRO A 1 176 ? 5.222 -18.673 1.988 1.00 77.00 176 PRO A CA 1
ATOM 1434 C C . PRO A 1 176 ? 5.635 -17.978 3.294 1.00 77.00 176 PRO A C 1
ATOM 1436 O O . PRO A 1 176 ? 4.779 -17.671 4.129 1.00 77.00 176 PRO A O 1
ATOM 1439 N N . GLU A 1 177 ? 6.932 -17.686 3.444 1.00 75.31 177 GLU A N 1
ATOM 1440 C CA . GLU A 1 177 ? 7.532 -16.951 4.565 1.00 75.31 177 GLU A CA 1
ATOM 1441 C C . GLU A 1 177 ? 7.024 -15.507 4.689 1.00 75.31 177 GLU A C 1
ATOM 1443 O O . GLU A 1 177 ? 7.015 -14.964 5.791 1.00 75.31 177 GLU A O 1
ATOM 1448 N N . LEU A 1 178 ? 6.488 -14.909 3.612 1.00 76.31 178 LEU A N 1
ATOM 1449 C CA . LEU A 1 178 ? 5.778 -13.624 3.681 1.00 76.31 178 LEU A CA 1
ATOM 1450 C C . LEU A 1 178 ? 4.518 -13.682 4.551 1.00 76.31 178 LEU A C 1
ATOM 1452 O O . LEU A 1 178 ? 3.965 -12.639 4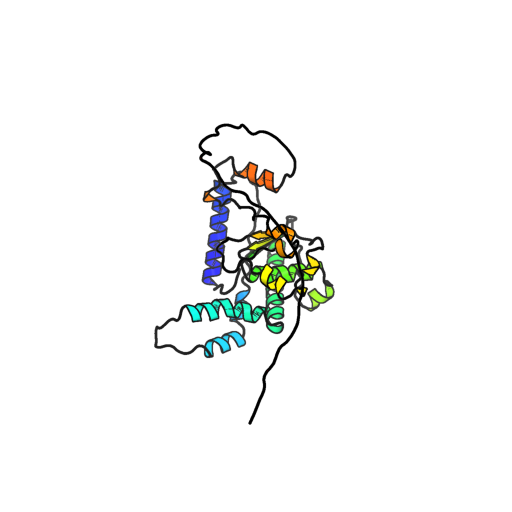.893 1.00 76.31 178 LEU A O 1
ATOM 1456 N N . GLY A 1 179 ? 4.058 -14.881 4.911 1.00 66.75 179 GLY A N 1
ATOM 1457 C CA . GLY A 1 179 ? 3.049 -15.065 5.939 1.00 66.75 179 GLY A CA 1
ATOM 1458 C C . GLY A 1 179 ? 1.836 -15.873 5.511 1.00 66.75 179 GLY A C 1
ATOM 1459 O O . GLY A 1 179 ? 0.787 -15.692 6.123 1.00 66.75 179 GLY A O 1
ATOM 1460 N N . ILE A 1 180 ? 1.934 -16.775 4.522 1.00 63.19 180 ILE A N 1
ATOM 1461 C CA . ILE A 1 180 ? 0.857 -17.763 4.290 1.00 63.19 180 ILE A CA 1
ATOM 1462 C C . ILE A 1 180 ? 0.601 -18.555 5.570 1.00 63.19 180 ILE A C 1
ATOM 1464 O O . ILE A 1 180 ? -0.544 -18.736 5.970 1.00 63.19 180 ILE A O 1
ATOM 1468 N N . THR A 1 181 ? 1.667 -18.964 6.257 1.00 57.84 181 THR A N 1
ATOM 1469 C CA . THR A 1 181 ? 1.603 -19.691 7.534 1.00 57.84 181 THR A CA 1
ATOM 1470 C C . THR A 1 181 ? 1.074 -18.845 8.694 1.00 57.84 181 THR A C 1
ATOM 1472 O O . THR A 1 181 ? 0.706 -19.395 9.729 1.00 57.84 181 THR A O 1
ATOM 1475 N N . LEU A 1 182 ? 1.003 -17.521 8.524 1.00 58.38 182 LEU A N 1
ATOM 1476 C CA . LEU A 1 182 ? 0.524 -16.563 9.521 1.00 58.38 182 LEU A CA 1
ATOM 1477 C C . LEU A 1 182 ? -0.965 -16.240 9.350 1.00 58.38 182 LEU A C 1
ATOM 1479 O O . LEU A 1 182 ? -1.593 -15.760 10.284 1.00 58.38 182 LEU A O 1
ATOM 1483 N N . LEU A 1 183 ? -1.557 -16.525 8.190 1.00 61.12 183 LEU A N 1
ATOM 1484 C CA . LEU A 1 183 ? -2.980 -16.290 7.927 1.00 61.12 183 LEU A CA 1
ATOM 1485 C C . LEU A 1 183 ? -3.952 -17.239 8.669 1.00 61.12 183 LEU A C 1
ATOM 1487 O O . LEU A 1 183 ? -5.079 -16.815 8.931 1.00 61.12 183 LEU A O 1
ATOM 1491 N N . PRO A 1 184 ? -3.563 -18.465 9.087 1.00 57.75 184 PRO A N 1
ATOM 1492 C CA . PRO A 1 184 ? -4.312 -19.236 10.078 1.00 57.75 184 PRO A CA 1
ATOM 1493 C C . PRO A 1 184 ? -4.353 -18.559 11.459 1.00 57.75 184 PRO A C 1
ATOM 1495 O O . PRO A 1 184 ? -5.217 -18.884 12.274 1.00 57.75 184 PRO A O 1
ATOM 1498 N N . LEU A 1 185 ? -3.436 -17.622 11.745 1.00 59.91 185 LEU A N 1
ATOM 1499 C CA . LEU A 1 185 ? -3.461 -16.804 12.955 1.00 59.91 185 LEU A CA 1
ATOM 1500 C C . LEU A 1 185 ? -4.352 -15.581 12.716 1.00 59.91 185 LEU A C 1
ATOM 1502 O O . LEU A 1 185 ? -4.344 -14.966 11.651 1.00 59.91 185 LEU A O 1
ATOM 1506 N N . LYS A 1 186 ? -5.130 -15.196 13.732 1.00 73.56 186 LYS A N 1
ATOM 1507 C CA . LYS A 1 186 ? -5.936 -13.971 13.679 1.00 73.56 186 LYS A CA 1
ATOM 1508 C C . LYS A 1 186 ? -5.004 -12.766 13.531 1.00 73.56 186 LYS A C 1
ATOM 1510 O O . LYS A 1 186 ? -4.418 -12.326 14.518 1.00 73.56 186 LYS A O 1
ATOM 1515 N N . LEU A 1 187 ? -4.886 -12.237 12.311 1.00 85.50 187 LEU A N 1
ATOM 1516 C CA . LEU A 1 187 ? -4.198 -10.973 12.059 1.00 85.50 187 LEU A CA 1
ATOM 1517 C C . LEU A 1 187 ? -4.773 -9.887 12.988 1.00 85.50 187 LEU A C 1
ATOM 1519 O O . LEU A 1 187 ? -5.995 -9.815 13.154 1.00 85.50 187 LEU A O 1
ATOM 1523 N N . PRO A 1 188 ? -3.938 -8.996 13.557 1.00 89.44 188 PRO A N 1
ATOM 1524 C CA . PRO A 1 188 ? -4.416 -7.907 14.411 1.00 89.44 188 PRO A CA 1
ATOM 1525 C C . PRO A 1 188 ? -5.123 -6.790 13.618 1.00 89.44 188 PRO A C 1
ATOM 1527 O O . PRO A 1 188 ? -5.479 -5.757 14.180 1.00 89.44 188 PRO A O 1
ATOM 1530 N N . PHE A 1 189 ? -5.322 -6.988 12.313 1.00 91.75 189 PHE A N 1
ATOM 1531 C CA . PHE A 1 189 ? -5.974 -6.080 11.381 1.00 91.75 189 PHE A CA 1
ATOM 1532 C C . PHE A 1 189 ? -6.855 -6.862 10.405 1.00 91.75 189 PHE A C 1
ATOM 1534 O O . PHE A 1 189 ? -6.594 -8.021 10.087 1.00 91.75 189 PHE A O 1
ATOM 1541 N N . ARG A 1 190 ? -7.899 -6.209 9.892 1.00 92.31 190 ARG A N 1
ATOM 1542 C CA . ARG A 1 190 ? -8.765 -6.782 8.850 1.00 92.31 190 ARG A CA 1
ATOM 1543 C C . ARG A 1 190 ? -8.123 -6.616 7.480 1.00 92.31 190 ARG A C 1
ATOM 1545 O O . ARG A 1 190 ? -7.564 -5.558 7.204 1.00 92.31 190 ARG A O 1
ATOM 1552 N N . VAL A 1 191 ? -8.270 -7.608 6.609 1.00 91.69 191 VAL A N 1
ATOM 1553 C CA . VAL A 1 191 ? -7.801 -7.547 5.219 1.00 91.69 191 VAL A CA 1
ATOM 1554 C C . VAL A 1 191 ? -8.998 -7.579 4.278 1.00 91.69 191 VAL A C 1
ATOM 1556 O O . VAL A 1 191 ? -9.839 -8.467 4.376 1.00 91.69 191 VAL A O 1
ATOM 1559 N N . PHE A 1 192 ? -9.057 -6.622 3.355 1.00 94.38 192 PHE A N 1
ATOM 1560 C CA . PHE A 1 192 ? -10.004 -6.606 2.244 1.00 94.38 192 PHE A CA 1
ATOM 1561 C C . PHE A 1 192 ? -9.229 -6.690 0.932 1.00 94.38 192 PHE A C 1
ATOM 1563 O O . PHE A 1 192 ? -8.452 -5.788 0.613 1.00 94.38 192 PHE A O 1
ATOM 1570 N N . ASN A 1 193 ? -9.445 -7.766 0.178 1.00 94.44 193 ASN A N 1
ATOM 1571 C CA . ASN A 1 193 ? -8.870 -7.953 -1.149 1.00 94.44 193 ASN A CA 1
ATOM 1572 C C . ASN A 1 193 ? -9.878 -7.512 -2.212 1.00 94.44 193 ASN A C 1
ATOM 1574 O O . ASN A 1 193 ? -10.886 -8.177 -2.436 1.00 94.44 193 ASN A O 1
ATOM 1578 N N . ILE A 1 194 ? -9.625 -6.371 -2.843 1.00 94.88 194 ILE A N 1
ATOM 1579 C CA . ILE A 1 194 ? -10.531 -5.741 -3.802 1.00 94.88 194 ILE A CA 1
ATOM 1580 C C . ILE A 1 194 ? -9.882 -5.792 -5.182 1.00 94.88 194 ILE A C 1
ATOM 1582 O O . ILE A 1 194 ? -8.788 -5.270 -5.400 1.00 94.88 194 ILE A O 1
ATOM 1586 N N . PHE A 1 195 ? -10.560 -6.406 -6.142 1.00 93.62 195 PHE A N 1
ATOM 1587 C CA . PHE A 1 195 ? -10.016 -6.593 -7.480 1.00 93.62 195 PHE A CA 1
ATOM 1588 C C . PHE A 1 195 ? -11.109 -6.568 -8.539 1.00 93.62 195 PHE A C 1
ATOM 1590 O O . PHE A 1 195 ? -12.273 -6.860 -8.269 1.00 93.62 195 PHE A O 1
ATOM 1597 N N . HIS A 1 196 ? -10.714 -6.215 -9.758 1.00 91.00 196 HIS A N 1
ATOM 1598 C CA . HIS A 1 196 ? -11.560 -6.359 -10.931 1.00 91.00 196 HIS A CA 1
ATOM 1599 C C . HIS A 1 196 ? -11.250 -7.710 -11.602 1.00 91.00 196 HIS A C 1
ATOM 1601 O O . HIS A 1 196 ? -10.071 -8.025 -11.740 1.00 91.00 196 HIS A O 1
ATOM 1607 N N . PRO A 1 197 ? -12.243 -8.496 -12.066 1.00 88.06 197 PRO A N 1
ATOM 1608 C CA . PRO A 1 197 ? -11.991 -9.803 -12.693 1.00 88.06 197 PRO A CA 1
ATOM 1609 C C . PRO A 1 197 ? -11.058 -9.759 -13.912 1.00 88.06 197 PRO A C 1
ATOM 1611 O O . PRO A 1 197 ? -10.350 -10.719 -14.183 1.00 88.06 197 PRO A O 1
ATOM 1614 N N . ASN A 1 198 ? -11.048 -8.631 -14.628 1.00 88.75 198 ASN A N 1
ATOM 1615 C CA . ASN A 1 198 ? -10.179 -8.406 -15.792 1.00 88.75 198 ASN A CA 1
ATOM 1616 C C . ASN A 1 198 ? -8.849 -7.708 -15.449 1.00 88.75 198 ASN A C 1
ATOM 1618 O O . ASN A 1 198 ? -8.133 -7.300 -16.361 1.00 88.75 198 ASN A O 1
ATOM 1622 N N . ASP A 1 199 ? -8.543 -7.480 -14.169 1.00 91.75 199 ASP A N 1
ATOM 1623 C CA . ASP A 1 199 ? -7.223 -6.981 -13.781 1.00 91.75 199 ASP A CA 1
ATOM 1624 C C . ASP A 1 199 ? -6.197 -8.113 -13.976 1.00 91.75 199 ASP A C 1
ATOM 1626 O O . ASP A 1 199 ? -6.324 -9.156 -13.337 1.00 91.75 199 ASP A O 1
ATOM 1630 N N . PRO A 1 200 ? -5.181 -7.938 -14.841 1.00 88.31 200 PRO A N 1
ATOM 1631 C CA . PRO A 1 200 ? -4.254 -9.012 -15.194 1.00 88.31 200 PRO A CA 1
ATOM 1632 C C . PRO A 1 200 ? -3.283 -9.395 -14.067 1.00 88.31 200 PRO A C 1
ATOM 1634 O O . PRO A 1 200 ? -2.527 -10.351 -14.221 1.00 88.31 200 PRO A O 1
ATOM 1637 N N . VAL A 1 201 ? -3.240 -8.629 -12.974 1.00 88.94 201 VAL A N 1
ATOM 1638 C CA . VAL A 1 201 ? -2.298 -8.824 -11.860 1.00 88.94 201 VAL A CA 1
ATOM 1639 C C . VAL A 1 201 ? -3.021 -9.195 -10.564 1.00 88.94 201 VAL A C 1
ATOM 1641 O O . VAL A 1 201 ? -2.418 -9.776 -9.661 1.00 88.94 201 VAL A O 1
ATOM 1644 N N . ALA A 1 202 ? -4.300 -8.848 -10.441 1.00 92.88 202 ALA A N 1
ATOM 1645 C CA . ALA A 1 202 ? -5.038 -9.048 -9.209 1.00 92.88 202 ALA A CA 1
ATOM 1646 C C . ALA A 1 202 ? -5.489 -10.500 -9.031 1.00 92.88 202 ALA A C 1
ATOM 1648 O O . ALA A 1 202 ? -6.122 -11.079 -9.909 1.00 92.88 202 ALA A O 1
ATOM 1649 N N . MET A 1 203 ? -5.205 -11.067 -7.860 1.00 91.00 203 MET A N 1
ATOM 1650 C CA . MET A 1 203 ? -5.479 -12.474 -7.563 1.00 91.00 203 MET A CA 1
ATOM 1651 C C . MET A 1 203 ? -6.256 -12.630 -6.251 1.00 91.00 203 MET A C 1
ATOM 1653 O O . MET A 1 203 ? -6.158 -11.807 -5.336 1.00 91.00 203 MET A O 1
ATOM 1657 N N . ARG A 1 204 ? -7.037 -13.709 -6.152 1.00 92.81 204 ARG A N 1
ATOM 1658 C CA . ARG A 1 204 ? -7.812 -14.058 -4.951 1.00 92.81 204 ARG A CA 1
ATOM 1659 C C . ARG A 1 204 ? -6.888 -14.525 -3.826 1.00 92.81 204 ARG A C 1
ATOM 1661 O O . ARG A 1 204 ? -5.978 -15.308 -4.079 1.00 92.81 204 ARG A O 1
ATOM 1668 N N . LEU A 1 205 ? -7.144 -14.076 -2.595 1.00 89.94 205 LEU A N 1
ATOM 1669 C CA . LEU A 1 205 ? -6.388 -14.510 -1.410 1.00 89.94 205 LEU A CA 1
ATOM 1670 C C . LEU A 1 205 ? -7.044 -15.711 -0.730 1.00 89.94 205 LEU A C 1
ATOM 1672 O O . LEU A 1 205 ? -6.353 -16.592 -0.240 1.00 89.94 205 LEU A O 1
ATOM 1676 N N . GLU A 1 206 ? -8.373 -15.752 -0.713 1.00 89.19 206 GLU A N 1
ATOM 1677 C CA . GLU A 1 206 ? -9.173 -16.717 0.041 1.00 89.19 206 GLU A CA 1
ATOM 1678 C C . GLU A 1 206 ? -8.845 -18.179 -0.316 1.00 89.19 206 GLU A C 1
ATOM 1680 O O . GLU A 1 206 ? -8.699 -18.972 0.614 1.00 89.19 206 GLU A O 1
ATOM 1685 N N . PRO A 1 207 ? -8.644 -18.549 -1.602 1.00 90.44 207 PRO A N 1
ATOM 1686 C CA . PRO A 1 207 ? -8.247 -19.909 -1.974 1.00 90.44 207 PRO A CA 1
ATOM 1687 C C . PRO A 1 207 ? -6.888 -20.358 -1.423 1.00 90.44 207 PRO A C 1
ATOM 1689 O O . PRO A 1 207 ? -6.681 -21.554 -1.264 1.00 90.44 207 PRO A O 1
ATOM 1692 N N . LEU A 1 208 ? -5.971 -19.426 -1.123 1.00 86.44 208 LEU A N 1
ATOM 1693 C CA . LEU A 1 208 ? -4.686 -19.755 -0.487 1.00 86.44 208 LEU A CA 1
ATOM 1694 C C . LEU A 1 208 ? -4.835 -20.041 1.010 1.00 86.44 208 LEU A C 1
ATOM 1696 O O . LEU A 1 208 ? -3.972 -20.683 1.599 1.00 86.44 208 LEU A O 1
ATOM 1700 N N . LEU A 1 209 ? -5.902 -19.532 1.631 1.00 81.31 209 LEU A N 1
ATOM 1701 C CA . LEU A 1 209 ? -6.178 -19.725 3.055 1.00 81.31 209 LEU A CA 1
ATOM 1702 C C . LEU A 1 209 ? -6.935 -21.022 3.302 1.00 81.31 209 LEU A C 1
ATOM 1704 O O . LEU A 1 209 ? -6.651 -21.757 4.243 1.00 81.31 209 LEU A O 1
ATOM 1708 N N . LEU A 1 210 ? -7.950 -21.249 2.475 1.00 85.00 210 LEU A N 1
ATOM 1709 C CA . LEU A 1 210 ? -8.881 -22.356 2.575 1.00 85.00 210 LEU A CA 1
ATOM 1710 C C . LEU A 1 210 ? -9.205 -22.814 1.160 1.00 85.00 210 LEU A C 1
ATOM 1712 O O . LEU A 1 210 ? -9.884 -22.112 0.412 1.00 85.00 210 LEU A O 1
ATOM 1716 N N . GLU A 1 211 ? -8.764 -24.017 0.813 1.00 86.75 211 GLU A N 1
ATOM 1717 C CA . GLU A 1 211 ? -8.964 -24.595 -0.518 1.00 86.75 211 GLU A CA 1
ATOM 1718 C C . GLU A 1 211 ? -10.449 -24.646 -0.920 1.00 86.75 211 GLU A C 1
ATOM 1720 O O . GLU A 1 211 ? -10.802 -24.380 -2.068 1.00 86.75 211 GLU A O 1
ATOM 1725 N N . SER A 1 212 ? -11.352 -24.869 0.040 1.00 88.75 212 SER A N 1
ATOM 1726 C CA . SER A 1 212 ? -12.805 -24.872 -0.190 1.00 88.75 212 SER A CA 1
ATOM 1727 C C . SER A 1 212 ? -13.362 -23.535 -0.696 1.00 88.75 212 SER A C 1
ATOM 1729 O O . SER A 1 212 ? -14.434 -23.502 -1.301 1.00 88.75 212 SER A O 1
ATOM 1731 N N . MET A 1 213 ? -12.635 -22.427 -0.512 1.00 89.94 213 MET A N 1
ATOM 1732 C CA . MET A 1 213 ? -13.033 -21.113 -1.021 1.00 89.94 213 MET A CA 1
ATOM 1733 C C . MET A 1 213 ? -12.855 -20.986 -2.536 1.00 89.94 213 MET A C 1
ATOM 1735 O O . MET A 1 213 ? -13.404 -20.055 -3.121 1.00 89.94 213 MET A O 1
ATOM 1739 N N . THR A 1 214 ? -12.151 -21.905 -3.205 1.00 91.56 214 THR A N 1
ATOM 1740 C CA . THR A 1 214 ? -11.997 -21.919 -4.676 1.00 91.56 214 THR A CA 1
ATOM 1741 C C . THR A 1 214 ? -13.339 -21.810 -5.408 1.00 91.56 214 THR A C 1
ATOM 1743 O O . THR A 1 214 ? -13.455 -21.015 -6.343 1.00 91.56 214 THR A O 1
ATOM 1746 N N . HIS A 1 215 ? -14.367 -22.508 -4.920 1.00 91.75 215 HIS A N 1
ATOM 1747 C CA . HIS A 1 215 ? -15.711 -22.553 -5.509 1.00 91.75 215 HIS A CA 1
ATOM 1748 C C . HIS A 1 215 ? -16.638 -21.406 -5.083 1.00 91.75 215 HIS A C 1
ATOM 1750 O O . HIS A 1 215 ? -17.732 -21.261 -5.627 1.00 91.75 215 HIS A O 1
ATOM 1756 N N . VAL A 1 216 ? -16.224 -20.576 -4.124 1.00 91.69 216 VAL A N 1
ATOM 1757 C CA . VAL A 1 216 ? -17.021 -19.438 -3.653 1.00 91.69 216 VAL A CA 1
ATOM 1758 C C . VAL A 1 216 ? -16.741 -18.226 -4.537 1.00 91.69 216 VAL A C 1
ATOM 1760 O O . VAL A 1 216 ? -15.591 -17.808 -4.686 1.00 91.69 216 VAL A O 1
ATOM 1763 N N . SER A 1 217 ? -17.784 -17.645 -5.133 1.00 91.00 217 SER A N 1
ATOM 1764 C CA . SER A 1 217 ? -17.641 -16.430 -5.941 1.00 91.00 217 SER A CA 1
ATOM 1765 C C . SER A 1 217 ? -17.294 -15.211 -5.071 1.00 91.00 217 SER A C 1
ATOM 1767 O O . SER A 1 217 ? -17.842 -15.073 -3.975 1.00 91.00 217 SER A O 1
ATOM 1769 N N . PRO A 1 218 ? -16.427 -14.296 -5.548 1.00 90.31 218 PRO A N 1
ATOM 1770 C CA . PRO A 1 218 ? -16.154 -13.043 -4.851 1.00 90.31 218 PRO A CA 1
ATOM 1771 C C . PRO A 1 218 ? -17.418 -12.198 -4.664 1.00 90.31 218 PRO A C 1
ATOM 1773 O O . PRO A 1 218 ? -18.307 -12.176 -5.519 1.00 90.31 218 PRO A O 1
ATOM 1776 N N . VAL A 1 219 ? -17.473 -11.449 -3.562 1.00 90.81 219 VAL A N 1
ATOM 1777 C CA . VAL A 1 219 ? -18.565 -10.503 -3.314 1.00 90.81 219 VAL A CA 1
ATOM 1778 C C . VAL A 1 219 ? -18.469 -9.344 -4.305 1.00 90.81 219 VAL A C 1
ATOM 1780 O O . VAL A 1 219 ? -17.427 -8.701 -4.428 1.00 90.81 219 VAL A O 1
ATOM 1783 N N . THR A 1 220 ? -19.572 -9.049 -4.994 1.00 88.69 220 THR A N 1
ATOM 1784 C CA . THR A 1 220 ? -19.644 -7.895 -5.898 1.00 88.69 220 THR A CA 1
ATOM 1785 C C . THR A 1 220 ? -19.851 -6.621 -5.087 1.00 88.69 220 THR A C 1
ATOM 1787 O O . THR A 1 220 ? -20.852 -6.480 -4.382 1.00 88.69 220 THR A O 1
ATOM 1790 N N . LEU A 1 221 ? -18.911 -5.682 -5.193 1.00 84.12 221 LEU A N 1
ATOM 1791 C CA . LEU A 1 221 ? -19.060 -4.355 -4.605 1.00 84.12 221 LEU A CA 1
ATOM 1792 C C . LEU A 1 221 ? -19.857 -3.454 -5.559 1.00 84.12 221 LEU A C 1
ATOM 1794 O O . LEU A 1 221 ? -19.531 -3.401 -6.748 1.00 84.12 221 LEU A O 1
ATOM 1798 N N . PRO A 1 222 ? -20.876 -2.724 -5.073 1.00 77.56 222 PRO A N 1
ATOM 1799 C CA . PRO A 1 222 ? -21.542 -1.719 -5.883 1.00 77.56 222 PRO A CA 1
ATOM 1800 C C . PRO A 1 222 ? -20.547 -0.604 -6.218 1.00 77.56 222 PRO A C 1
ATOM 1802 O O . PRO A 1 222 ? -19.817 -0.123 -5.350 1.00 77.56 222 PRO A O 1
ATOM 1805 N N . TYR A 1 223 ? -20.522 -0.174 -7.476 1.00 75.00 223 TYR A N 1
ATOM 1806 C CA . TYR A 1 223 ? -19.794 1.031 -7.856 1.00 75.00 223 TYR A CA 1
ATOM 1807 C C . TYR A 1 223 ? -20.698 2.246 -7.656 1.00 75.00 223 TYR A C 1
ATOM 1809 O O . TYR A 1 223 ? -21.915 2.152 -7.814 1.00 75.00 223 TYR A O 1
ATOM 1817 N N . TRP A 1 224 ? -20.115 3.393 -7.308 1.00 68.19 224 TRP A N 1
ATOM 1818 C CA . TRP A 1 224 ? -20.882 4.564 -6.863 1.00 68.19 224 TRP A CA 1
ATOM 1819 C C . TRP A 1 224 ? -21.956 5.020 -7.865 1.00 68.19 224 TRP A C 1
ATOM 1821 O O . TRP A 1 224 ? -23.033 5.433 -7.457 1.00 68.19 224 TRP A O 1
ATOM 1831 N N . TRP A 1 225 ? -21.719 4.857 -9.169 1.00 64.88 225 TRP A N 1
ATOM 1832 C CA . TRP A 1 225 ? -22.695 5.187 -10.215 1.00 64.88 225 TRP A CA 1
ATOM 1833 C C . TRP A 1 225 ? -23.913 4.239 -10.263 1.00 64.88 225 TRP A C 1
ATOM 1835 O O . TRP A 1 225 ? -24.962 4.612 -10.776 1.00 64.88 225 TRP A O 1
ATOM 1845 N N . THR A 1 226 ? -23.809 3.024 -9.716 1.00 64.44 226 THR A N 1
ATOM 1846 C CA . THR A 1 226 ? -24.950 2.099 -9.524 1.00 64.44 226 THR A CA 1
ATOM 1847 C C . THR A 1 226 ? -25.669 2.248 -8.192 1.00 64.44 226 THR A C 1
ATOM 1849 O O . THR A 1 226 ? -26.672 1.572 -7.970 1.00 64.44 226 THR A O 1
ATOM 1852 N N . MET A 1 227 ? -25.169 3.081 -7.279 1.00 64.75 227 MET A N 1
ATOM 1853 C CA . MET A 1 227 ? -25.813 3.268 -5.982 1.00 64.75 227 MET A CA 1
ATOM 1854 C C . MET A 1 227 ? -27.012 4.207 -6.159 1.00 64.75 227 MET A C 1
ATOM 1856 O O . MET A 1 227 ? -26.854 5.358 -6.560 1.00 64.75 227 MET A O 1
ATOM 1860 N N . ASP A 1 228 ? -28.219 3.700 -5.897 1.00 57.25 228 ASP A N 1
ATOM 1861 C CA . ASP A 1 228 ? -29.460 4.459 -6.046 1.00 57.25 228 ASP A CA 1
ATOM 1862 C C . ASP A 1 228 ? -29.636 5.450 -4.883 1.00 57.25 228 ASP A C 1
ATOM 1864 O O . ASP A 1 228 ? -29.338 5.133 -3.726 1.00 57.25 228 ASP A O 1
ATOM 1868 N N . ARG A 1 229 ? -30.143 6.649 -5.193 1.00 56.94 229 ARG A N 1
ATOM 1869 C CA . ARG A 1 229 ? -29.924 7.915 -4.461 1.00 56.94 229 ARG A CA 1
ATOM 1870 C C . ARG A 1 229 ? -30.313 7.968 -2.976 1.00 56.94 229 ARG A C 1
ATOM 1872 O O . ARG A 1 229 ? -29.981 8.957 -2.348 1.00 56.94 229 ARG A O 1
ATOM 1879 N N . HIS A 1 230 ? -30.988 6.975 -2.392 1.00 51.09 230 HIS A N 1
ATOM 1880 C CA . HIS A 1 230 ? -31.342 7.017 -0.958 1.00 51.09 230 HIS A CA 1
ATOM 1881 C C . HIS A 1 230 ? -31.631 5.662 -0.271 1.00 51.09 230 HIS A C 1
ATOM 1883 O O . HIS A 1 230 ? -31.804 5.643 0.946 1.00 51.09 230 HIS A O 1
ATOM 1889 N N . ARG A 1 231 ? -31.718 4.514 -0.974 1.00 50.62 231 ARG A N 1
ATOM 1890 C CA . ARG A 1 231 ? -32.238 3.255 -0.364 1.00 50.62 231 ARG A CA 1
ATOM 1891 C C . ARG A 1 231 ? -31.345 2.019 -0.470 1.00 50.62 231 ARG A C 1
ATOM 1893 O O . ARG A 1 231 ? -31.403 1.174 0.422 1.00 50.62 231 ARG A O 1
ATOM 1900 N N . SER A 1 232 ? -30.514 1.882 -1.503 1.00 54.22 232 SER A N 1
ATOM 1901 C CA . SER A 1 232 ? -29.672 0.683 -1.672 1.00 54.22 232 SER A CA 1
ATOM 1902 C C . SER A 1 232 ? -28.512 0.631 -0.676 1.00 54.22 232 SER A C 1
ATOM 1904 O O . SER A 1 232 ? -28.082 -0.445 -0.267 1.00 54.22 232 SER A O 1
ATOM 1906 N N . THR A 1 233 ? -28.030 1.793 -0.245 1.00 51.06 233 THR A N 1
ATOM 1907 C CA . THR A 1 233 ? -26.745 1.915 0.442 1.00 51.06 233 THR A CA 1
ATOM 1908 C C . THR A 1 233 ? -26.810 1.639 1.941 1.00 51.06 233 THR A C 1
ATOM 1910 O O . THR A 1 233 ? -25.951 0.933 2.459 1.00 51.06 233 THR A O 1
ATOM 1913 N N . VAL A 1 234 ? -27.854 2.108 2.634 1.00 56.03 234 VAL A N 1
ATOM 1914 C CA . VAL A 1 234 ? -28.082 1.780 4.056 1.00 56.03 234 VAL A CA 1
ATOM 1915 C C . VAL A 1 234 ? -28.322 0.278 4.224 1.00 56.03 234 VAL A C 1
ATOM 1917 O O . VAL A 1 234 ? -27.814 -0.332 5.160 1.00 56.03 234 VAL A O 1
ATOM 1920 N N . ARG A 1 235 ? -29.025 -0.348 3.270 1.00 53.66 235 ARG A N 1
ATOM 1921 C CA . ARG A 1 235 ? -29.243 -1.800 3.249 1.00 53.66 235 ARG A CA 1
ATOM 1922 C C . ARG A 1 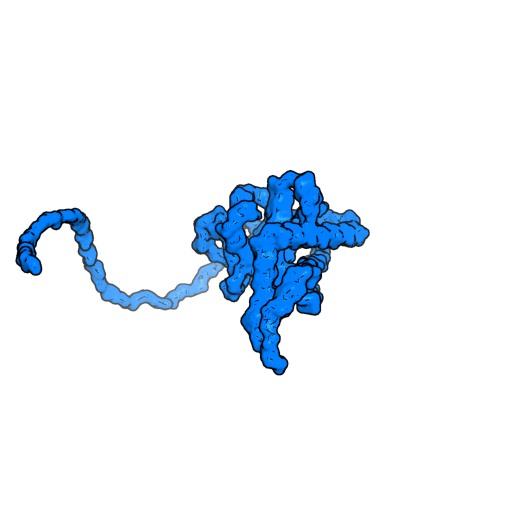235 ? -27.948 -2.571 2.976 1.00 53.66 235 ARG A C 1
ATOM 1924 O O . ARG A 1 235 ? -27.699 -3.575 3.634 1.00 53.66 235 ARG A O 1
ATOM 1931 N N . TRP A 1 236 ? -27.120 -2.093 2.046 1.00 52.34 236 TRP A N 1
ATOM 1932 C CA . TRP A 1 236 ? -25.827 -2.702 1.723 1.00 52.34 236 TRP A CA 1
ATOM 1933 C C . TRP A 1 236 ? -24.808 -2.563 2.866 1.00 52.34 236 TRP A C 1
ATOM 1935 O O . TRP A 1 236 ? -24.240 -3.567 3.291 1.00 52.34 236 TRP A O 1
ATOM 1945 N N . LEU A 1 237 ? -24.640 -1.367 3.445 1.00 50.91 237 LEU A N 1
ATOM 1946 C CA . LEU A 1 237 ? -23.819 -1.179 4.646 1.00 50.91 237 LEU A CA 1
ATOM 1947 C C . LEU A 1 237 ? -24.363 -2.040 5.793 1.00 50.91 237 LEU A C 1
ATOM 1949 O O . LEU A 1 237 ? -23.620 -2.830 6.365 1.00 50.91 237 LEU A O 1
ATOM 1953 N N . GLY A 1 238 ? -25.668 -1.992 6.065 1.00 53.34 238 GLY A N 1
ATOM 1954 C CA . GLY A 1 238 ? -26.301 -2.847 7.072 1.00 53.34 238 GLY A CA 1
ATOM 1955 C C . GLY A 1 238 ? -25.993 -4.338 6.883 1.00 53.34 238 GLY A C 1
ATOM 1956 O O . GLY A 1 238 ? -25.706 -5.019 7.859 1.00 53.34 238 GLY A O 1
ATOM 1957 N N . SER A 1 239 ? -25.950 -4.831 5.640 1.00 55.19 239 SER A N 1
ATOM 1958 C CA . SER A 1 239 ? -25.597 -6.228 5.339 1.00 55.19 239 SER A CA 1
ATOM 1959 C C . SER A 1 239 ? -24.113 -6.578 5.524 1.00 55.19 239 SER A C 1
ATOM 1961 O O . SER A 1 239 ? -23.791 -7.742 5.737 1.00 55.19 239 SER A O 1
ATOM 1963 N N . ILE A 1 240 ? -23.212 -5.591 5.471 1.00 46.47 240 ILE A N 1
ATOM 1964 C CA . ILE A 1 240 ? -21.771 -5.779 5.708 1.00 46.47 240 ILE A CA 1
ATOM 1965 C C . ILE A 1 240 ? -21.437 -5.733 7.203 1.00 46.47 240 ILE A C 1
ATOM 1967 O O . ILE A 1 240 ? -20.546 -6.452 7.654 1.00 46.47 240 ILE A O 1
ATOM 1971 N N . TRP A 1 241 ? -22.135 -4.894 7.973 1.00 43.50 241 TRP A N 1
ATOM 1972 C CA . TRP A 1 241 ? -21.841 -4.660 9.394 1.00 43.50 241 TRP A CA 1
ATOM 1973 C C . TRP A 1 241 ? -22.767 -5.433 10.352 1.00 43.50 241 TRP A C 1
ATOM 1975 O O . TRP A 1 241 ? -22.423 -5.590 11.521 1.00 43.50 241 TRP A O 1
ATOM 1985 N N . GLY A 1 242 ? -23.912 -5.938 9.878 1.00 35.12 242 GLY A N 1
ATOM 1986 C CA . GLY A 1 242 ? -24.906 -6.668 10.667 1.00 35.12 242 GLY A CA 1
ATOM 1987 C C . GLY A 1 242 ? -25.166 -8.078 10.136 1.00 35.12 242 GLY A C 1
ATOM 1988 O O . GLY A 1 242 ? -25.959 -8.274 9.219 1.00 35.12 242 GLY A O 1
ATOM 1989 N N . GLY A 1 243 ? -24.537 -9.082 10.746 1.00 38.91 243 GLY A N 1
ATOM 1990 C CA . GLY A 1 243 ? -24.963 -10.474 10.601 1.00 38.91 243 GLY A CA 1
ATOM 1991 C C . GLY A 1 243 ? -26.153 -10.776 11.519 1.00 38.91 243 GLY A C 1
ATOM 1992 O O . GLY A 1 243 ? -26.025 -10.625 12.731 1.00 38.91 243 GLY A O 1
ATOM 1993 N N . GLY A 1 244 ? -27.286 -11.230 10.959 1.00 31.19 244 GLY A N 1
ATOM 1994 C CA . GLY A 1 244 ? -28.377 -11.847 11.733 1.00 31.19 244 GLY A CA 1
ATOM 1995 C C . GLY A 1 244 ? -29.809 -11.685 11.189 1.00 31.19 244 GLY A C 1
ATOM 1996 O O . GLY A 1 244 ? -30.483 -10.722 11.517 1.00 31.19 244 GLY A O 1
ATOM 1997 N N . ASN A 1 245 ? -30.271 -12.697 10.440 1.00 32.91 245 ASN A N 1
ATOM 1998 C CA . ASN A 1 245 ? -31.642 -13.234 10.289 1.00 32.91 245 ASN A CA 1
ATOM 1999 C C . ASN A 1 245 ? -32.887 -12.375 9.907 1.00 32.91 245 ASN A C 1
ATOM 2001 O O . ASN A 1 245 ? -33.484 -11.685 10.723 1.00 32.91 245 ASN A O 1
ATOM 2005 N N . ASN A 1 246 ? -33.406 -12.739 8.719 1.00 37.28 246 ASN A N 1
ATOM 2006 C CA . ASN A 1 246 ? -34.753 -13.262 8.395 1.00 37.28 246 ASN A CA 1
ATOM 2007 C C . ASN A 1 246 ? -35.880 -12.421 7.735 1.00 37.28 246 ASN A C 1
ATOM 2009 O O . ASN A 1 246 ? -36.333 -11.393 8.221 1.00 37.28 246 ASN A O 1
ATOM 2013 N N . THR A 1 247 ? -36.388 -13.061 6.663 1.00 35.88 247 THR A N 1
ATOM 2014 C CA . THR A 1 247 ? -37.735 -13.097 6.047 1.00 35.88 247 THR A CA 1
ATOM 2015 C C . THR A 1 247 ? -38.348 -11.846 5.411 1.00 35.88 247 THR A C 1
ATOM 2017 O O . THR A 1 247 ? -38.897 -10.995 6.097 1.00 35.88 247 THR A O 1
ATOM 2020 N N . ALA A 1 248 ? -38.410 -11.838 4.071 1.00 27.31 248 ALA A N 1
ATOM 2021 C CA . ALA A 1 248 ? -39.653 -12.059 3.310 1.00 27.31 248 ALA A CA 1
ATOM 2022 C C . ALA A 1 248 ? -39.385 -11.921 1.796 1.00 27.31 248 ALA A C 1
ATOM 2024 O O . ALA A 1 248 ? -38.997 -10.857 1.314 1.00 27.31 248 ALA A O 1
ATOM 2025 N N . ALA A 1 249 ? -39.607 -13.005 1.050 1.00 28.83 249 ALA A N 1
ATOM 2026 C CA . ALA A 1 249 ? -39.902 -12.937 -0.381 1.00 28.83 249 ALA A CA 1
ATOM 2027 C C . ALA A 1 249 ? -41.352 -12.445 -0.584 1.00 28.83 249 ALA A C 1
ATOM 2029 O O . ALA A 1 249 ? -42.155 -12.495 0.352 1.00 28.83 249 ALA A O 1
ATOM 2030 N N . PRO A 1 250 ? -41.730 -12.084 -1.819 1.00 30.73 250 PRO A N 1
ATOM 2031 C CA . PRO A 1 250 ? -42.735 -12.935 -2.445 1.00 30.73 250 PRO A CA 1
ATOM 2032 C C . PRO A 1 250 ? -42.326 -13.445 -3.830 1.00 30.73 250 PRO A C 1
ATOM 2034 O O . PRO A 1 250 ? -41.536 -12.845 -4.554 1.00 30.73 250 PRO A O 1
ATOM 2037 N N . ALA A 1 251 ? -42.893 -14.611 -4.126 1.00 25.11 251 ALA A N 1
ATOM 2038 C CA . ALA A 1 251 ? -42.803 -15.387 -5.349 1.00 25.11 251 ALA A CA 1
ATOM 2039 C C . ALA A 1 251 ? -43.785 -14.908 -6.445 1.00 25.11 251 ALA A C 1
ATOM 2041 O O . ALA A 1 251 ? -44.662 -14.087 -6.182 1.00 25.11 251 ALA A O 1
ATOM 2042 N N . ALA A 1 252 ? -43.663 -15.565 -7.610 1.00 24.33 252 ALA A N 1
ATOM 2043 C CA . ALA A 1 252 ? -44.414 -15.491 -8.877 1.00 24.33 252 ALA A CA 1
ATOM 2044 C C . ALA A 1 252 ? -43.783 -14.544 -9.925 1.00 24.33 252 ALA A C 1
ATOM 2046 O O . ALA A 1 252 ? -43.577 -13.370 -9.660 1.00 24.33 252 ALA A O 1
ATOM 2047 N N . ALA A 1 253 ? -43.415 -14.985 -11.134 1.00 25.03 253 ALA A N 1
ATOM 2048 C CA . ALA A 1 253 ? -44.059 -16.001 -11.963 1.00 25.03 253 ALA A CA 1
ATOM 2049 C C . ALA A 1 253 ? -43.076 -16.965 -12.658 1.00 25.03 253 ALA A C 1
ATOM 2051 O O . ALA A 1 253 ? -42.025 -16.581 -13.164 1.00 25.03 253 ALA A O 1
ATOM 2052 N N . SER A 1 254 ? -43.489 -18.231 -12.685 1.00 26.50 254 SER A N 1
ATOM 2053 C CA . SER A 1 254 ? -42.957 -19.334 -13.478 1.00 26.50 254 SER A CA 1
ATOM 2054 C C . SER A 1 254 ? -43.450 -19.308 -14.930 1.00 26.50 254 SER A C 1
ATOM 2056 O O . SER A 1 254 ? -44.551 -18.819 -15.177 1.00 26.50 254 SER A O 1
ATOM 2058 N N . ALA A 1 255 ? -42.728 -20.042 -15.786 1.00 23.73 255 ALA A N 1
ATOM 2059 C CA . ALA A 1 255 ? -43.221 -20.969 -16.822 1.00 23.73 255 ALA A CA 1
ATOM 2060 C C . ALA A 1 255 ? -42.800 -20.657 -18.271 1.00 23.73 255 ALA A C 1
ATOM 2062 O O . ALA A 1 255 ? -43.190 -19.641 -18.834 1.00 23.73 255 ALA A O 1
ATOM 2063 N N . ALA A 1 256 ? -42.063 -21.628 -18.836 1.00 23.25 256 ALA A N 1
ATOM 2064 C CA . ALA A 1 256 ? -41.912 -22.055 -20.240 1.00 23.25 256 ALA A CA 1
ATOM 2065 C C . ALA A 1 256 ? -40.423 -22.370 -20.503 1.00 23.25 256 ALA A C 1
ATOM 2067 O O . ALA A 1 256 ? -39.578 -21.507 -20.324 1.00 23.25 256 ALA A O 1
ATOM 2068 N N . ALA A 1 257 ? -39.988 -23.557 -20.911 1.00 23.17 257 ALA A N 1
ATOM 2069 C CA . ALA A 1 257 ? -40.673 -24.790 -21.247 1.00 23.17 257 ALA A CA 1
ATOM 2070 C C . ALA A 1 257 ? -39.637 -25.927 -21.169 1.00 23.17 257 ALA A C 1
ATOM 2072 O O . ALA A 1 257 ? -38.531 -25.799 -21.688 1.00 23.17 257 ALA A O 1
ATOM 2073 N N . ALA A 1 258 ? -40.013 -27.039 -20.545 1.00 23.95 258 ALA A N 1
ATOM 2074 C CA . ALA A 1 258 ? -39.405 -28.338 -20.774 1.00 23.95 258 ALA A CA 1
ATOM 2075 C C . ALA A 1 258 ? -40.508 -29.240 -21.328 1.00 23.95 258 ALA A C 1
ATOM 2077 O O . ALA A 1 258 ? -41.536 -29.381 -20.669 1.00 23.95 258 ALA A O 1
ATOM 2078 N N . ALA A 1 259 ? -40.304 -29.787 -22.528 1.00 25.09 259 ALA A N 1
ATOM 2079 C CA . ALA A 1 259 ? -40.671 -31.151 -22.921 1.00 25.09 259 ALA A CA 1
ATOM 2080 C C . ALA A 1 259 ? -40.519 -31.327 -24.440 1.00 25.09 259 ALA A C 1
ATOM 2082 O O . ALA A 1 259 ? -41.264 -30.718 -25.197 1.00 25.09 259 ALA A O 1
ATOM 2083 N N . THR A 1 260 ? -39.574 -32.183 -24.832 1.00 24.39 260 THR A N 1
ATOM 2084 C CA . THR A 1 260 ? -39.720 -33.331 -25.759 1.00 24.39 260 THR A CA 1
ATOM 2085 C C . THR A 1 260 ? -38.372 -34.066 -25.705 1.00 24.39 260 THR A C 1
ATOM 2087 O O . THR A 1 260 ? -37.363 -33.504 -26.116 1.00 24.39 260 THR A O 1
ATOM 2090 N N . SER A 1 261 ? -38.264 -35.109 -24.868 1.00 26.05 261 SER A N 1
ATOM 2091 C CA . SER A 1 261 ? -38.413 -36.551 -25.201 1.00 26.05 261 SER A CA 1
ATOM 2092 C C . SER A 1 261 ? -37.066 -37.155 -25.639 1.00 26.05 261 SER A C 1
ATOM 2094 O O . SER A 1 261 ? -36.531 -36.735 -26.656 1.00 26.05 261 SER A O 1
ATOM 2096 N N . SER A 1 262 ? -36.398 -37.924 -24.762 1.00 25.19 262 SER A N 1
ATOM 2097 C CA . SER A 1 262 ? -36.304 -39.410 -24.773 1.00 25.19 262 SER A CA 1
ATOM 2098 C C . SER A 1 262 ? -35.580 -39.945 -26.021 1.00 25.19 262 SER A C 1
ATOM 2100 O O . SER A 1 262 ? -35.956 -39.572 -27.121 1.00 25.19 262 SER A O 1
ATOM 2102 N N . SER A 1 263 ? -34.589 -40.828 -25.963 1.00 25.53 263 SER A N 1
ATOM 2103 C CA . SER A 1 263 ? -34.391 -41.964 -25.063 1.00 25.53 263 SER A CA 1
ATOM 2104 C C . SER A 1 263 ? -32.958 -42.515 -25.202 1.00 25.53 263 SER A C 1
ATOM 2106 O O . SER A 1 263 ? -32.290 -42.236 -26.194 1.00 25.53 263 SER A O 1
ATOM 2108 N N . ASP A 1 264 ? -32.531 -43.275 -24.188 1.00 26.83 264 ASP A N 1
ATOM 2109 C CA . ASP A 1 264 ? -31.778 -44.546 -24.264 1.00 26.83 264 ASP A CA 1
ATOM 2110 C C . ASP A 1 264 ? -30.653 -44.646 -23.219 1.00 26.83 264 ASP A C 1
ATOM 2112 O O . ASP A 1 264 ? -29.552 -44.117 -23.363 1.00 26.83 264 ASP A O 1
ATOM 2116 N N . GLU A 1 265 ? -30.984 -45.366 -22.142 1.00 30.06 265 GLU A N 1
ATOM 2117 C CA . GLU A 1 265 ? -30.063 -46.046 -21.231 1.00 30.06 265 GLU A CA 1
ATOM 2118 C C . GLU A 1 265 ? -29.701 -47.436 -21.784 1.00 30.06 265 GLU A C 1
ATOM 2120 O O . GLU A 1 265 ? -30.586 -48.173 -22.215 1.00 30.06 265 GLU A O 1
ATOM 2125 N N . ALA A 1 266 ? -28.430 -47.825 -21.651 1.00 27.98 266 ALA A N 1
ATOM 2126 C CA . ALA A 1 266 ? -27.953 -49.186 -21.344 1.00 27.98 266 ALA A CA 1
ATOM 2127 C C . ALA A 1 266 ? -26.446 -49.058 -21.005 1.00 27.98 266 ALA A C 1
ATOM 2129 O O . ALA A 1 266 ? -25.674 -48.651 -21.865 1.00 27.98 266 ALA A O 1
ATOM 2130 N N . MET A 1 267 ? -25.998 -49.023 -19.743 1.00 25.80 267 MET A N 1
ATOM 2131 C CA . MET A 1 267 ? -25.757 -50.099 -18.756 1.00 25.80 267 MET A CA 1
ATOM 2132 C C . MET A 1 267 ? -24.723 -51.188 -19.136 1.00 25.80 267 MET A C 1
ATOM 2134 O O . MET A 1 267 ? -24.738 -51.677 -20.259 1.00 25.80 267 MET A O 1
ATOM 2138 N N . ILE A 1 268 ? -23.966 -51.617 -18.096 1.00 27.94 268 ILE A N 1
ATOM 2139 C CA . ILE A 1 268 ? -23.010 -52.757 -17.944 1.00 27.94 268 ILE A CA 1
ATOM 2140 C C . ILE A 1 268 ? -21.529 -52.349 -18.177 1.00 27.94 268 ILE A C 1
ATOM 2142 O O . ILE A 1 268 ? -21.182 -51.940 -19.278 1.00 27.94 268 ILE A O 1
ATOM 2146 N N . SER A 1 269 ? -20.687 -52.135 -17.140 1.00 26.30 269 SER A N 1
ATOM 2147 C CA . SER A 1 269 ? -19.881 -53.084 -16.300 1.00 26.30 269 SER A CA 1
ATOM 2148 C C . SER A 1 269 ? -18.952 -53.985 -17.142 1.00 26.30 269 SER A C 1
ATOM 2150 O O . SER A 1 269 ? -19.295 -54.319 -18.261 1.00 26.30 269 SER A O 1
ATOM 2152 N N . GLU A 1 270 ? -17.738 -54.393 -16.781 1.00 27.62 270 GLU A N 1
ATOM 2153 C CA . GLU A 1 270 ? -16.998 -54.595 -15.531 1.00 27.62 270 GLU A CA 1
ATOM 2154 C C . GLU A 1 270 ? -15.526 -54.923 -15.936 1.00 27.62 270 GLU A C 1
ATOM 2156 O O . GLU A 1 270 ? -15.305 -55.154 -17.120 1.00 27.62 270 GLU A O 1
ATOM 2161 N N . MET A 1 271 ? -14.575 -54.925 -14.977 1.00 27.05 271 MET A N 1
ATOM 2162 C CA . MET A 1 271 ? -13.436 -55.875 -14.782 1.00 27.05 271 MET A CA 1
ATOM 2163 C C . MET A 1 271 ? -12.633 -56.424 -15.995 1.00 27.05 271 MET A C 1
ATOM 2165 O O . MET A 1 271 ? -13.178 -56.736 -17.037 1.00 27.05 271 MET A O 1
ATOM 2169 N N . GLU A 1 272 ? -11.348 -56.771 -15.973 1.00 28.28 272 GLU A N 1
ATOM 2170 C CA . GLU A 1 272 ? -10.175 -56.774 -15.087 1.00 28.28 272 GLU A CA 1
ATOM 2171 C C . GLU A 1 272 ? -9.113 -57.586 -15.889 1.00 28.28 272 GLU A C 1
ATOM 2173 O O . GLU A 1 272 ? -9.491 -58.458 -16.666 1.00 28.28 272 GLU A O 1
ATOM 2178 N N . LEU A 1 273 ? -7.822 -57.340 -15.638 1.00 29.41 273 LEU A N 1
ATOM 2179 C CA . LEU A 1 273 ? -6.716 -58.324 -15.605 1.00 29.41 273 LEU A CA 1
ATOM 2180 C C . LEU A 1 273 ? -6.235 -59.066 -16.880 1.00 29.41 273 LEU A C 1
ATOM 2182 O O . LEU A 1 273 ? -6.938 -59.863 -17.487 1.00 29.41 273 LEU A O 1
ATOM 2186 N N . ASP A 1 274 ? -4.945 -58.824 -17.155 1.00 32.75 274 ASP A N 1
ATOM 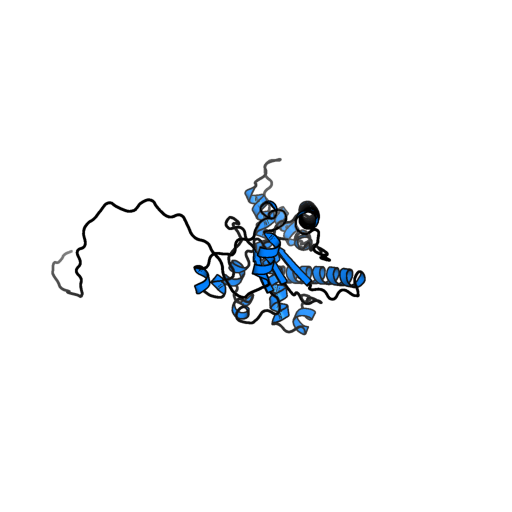2187 C CA . ASP A 1 274 ? -3.823 -59.766 -17.339 1.00 32.75 274 ASP A CA 1
ATOM 2188 C C . ASP A 1 274 ? -3.933 -60.994 -18.261 1.00 32.75 274 ASP A C 1
ATOM 2190 O O . ASP A 1 274 ? -4.825 -61.833 -18.162 1.00 32.75 274 ASP A O 1
ATOM 2194 N N . GLY A 1 275 ? -2.878 -61.170 -19.064 1.00 30.89 275 GLY A N 1
ATOM 2195 C CA . GLY A 1 275 ? -2.554 -62.416 -19.752 1.00 30.89 275 GLY A CA 1
ATOM 2196 C C . GLY A 1 275 ? -1.371 -62.254 -20.705 1.00 30.89 275 GLY A C 1
ATOM 2197 O O . GLY A 1 275 ? -1.561 -61.842 -21.847 1.00 30.89 275 GLY A O 1
ATOM 2198 N N . ASP A 1 276 ? -0.175 -62.559 -20.200 1.00 36.12 276 ASP A N 1
ATOM 2199 C CA . ASP A 1 276 ? 1.052 -62.804 -20.962 1.00 36.12 276 ASP A CA 1
ATOM 2200 C C . ASP A 1 276 ? 0.909 -63.999 -21.931 1.00 36.12 276 ASP A C 1
ATOM 2202 O O . ASP A 1 276 ? 0.101 -64.901 -21.704 1.00 36.12 276 ASP A O 1
ATOM 2206 N N . ASP A 1 277 ? 1.713 -63.971 -22.999 1.00 38.84 277 ASP A N 1
ATOM 2207 C CA . ASP A 1 277 ? 2.671 -65.017 -23.417 1.00 38.84 277 ASP A CA 1
ATOM 2208 C C . ASP A 1 277 ? 2.802 -65.147 -24.948 1.00 38.84 277 ASP A C 1
ATOM 2210 O O . ASP A 1 277 ? 1.826 -65.327 -25.675 1.00 38.84 277 ASP A O 1
ATOM 2214 N N . ASP A 1 278 ? 4.072 -65.049 -25.364 1.00 39.22 278 ASP A N 1
ATOM 2215 C CA . ASP A 1 278 ? 4.791 -65.796 -26.404 1.00 39.22 278 ASP A CA 1
ATOM 2216 C C . ASP A 1 278 ? 4.234 -65.869 -27.846 1.00 39.22 278 ASP A C 1
ATOM 2218 O O . ASP A 1 278 ? 3.120 -66.308 -28.107 1.00 39.22 278 ASP A O 1
ATOM 2222 N N . ASP A 1 279 ? 5.061 -65.528 -28.847 1.00 43.03 279 ASP A N 1
ATOM 2223 C CA . ASP A 1 279 ? 5.937 -66.536 -29.474 1.00 43.03 279 ASP A CA 1
ATOM 2224 C C . ASP A 1 279 ? 6.731 -65.992 -30.693 1.00 43.03 279 ASP A C 1
ATOM 2226 O O . ASP A 1 279 ? 6.218 -65.286 -31.563 1.00 43.03 279 ASP A O 1
ATOM 2230 N N . ASP A 1 280 ? 7.999 -66.399 -30.706 1.00 40.81 280 ASP A N 1
ATOM 2231 C CA . ASP A 1 280 ? 8.872 -66.836 -31.802 1.00 40.81 280 ASP A CA 1
ATOM 2232 C C . ASP A 1 280 ? 9.367 -66.010 -33.017 1.00 40.81 280 ASP A C 1
ATOM 2234 O O . ASP A 1 280 ? 8.647 -65.380 -33.791 1.00 40.81 280 ASP A O 1
ATOM 2238 N N . GLY A 1 281 ? 10.669 -66.249 -33.270 1.00 38.41 281 GLY A N 1
ATOM 2239 C CA . GLY A 1 281 ? 11.351 -66.231 -34.576 1.00 38.41 281 GLY A CA 1
ATOM 2240 C C . GLY A 1 281 ? 12.240 -65.004 -34.816 1.00 38.41 281 GLY A C 1
ATOM 2241 O O . GLY A 1 281 ? 11.761 -63.970 -35.260 1.00 38.41 281 GLY A O 1
ATOM 2242 N N . GLY A 1 282 ? 13.550 -65.000 -34.521 1.00 35.38 282 GLY A N 1
ATOM 2243 C CA . GLY A 1 282 ? 14.594 -65.818 -35.168 1.00 35.38 282 GLY A CA 1
ATOM 2244 C C . GLY A 1 282 ? 14.836 -65.327 -36.609 1.00 35.38 282 GLY A C 1
ATOM 2245 O O . GLY A 1 282 ? 13.907 -65.298 -37.397 1.00 35.38 282 GLY A O 1
ATOM 2246 N N . GLY A 1 283 ? 16.006 -64.922 -37.100 1.00 37.22 283 GLY A N 1
ATOM 2247 C CA . GLY A 1 283 ? 17.396 -64.938 -36.661 1.00 37.22 283 GLY A CA 1
ATOM 2248 C C . GLY A 1 283 ? 18.282 -64.700 -37.907 1.00 37.22 283 GLY A C 1
ATOM 2249 O O . GLY A 1 283 ? 17.817 -64.886 -39.031 1.00 37.22 283 GLY A O 1
ATOM 2250 N N . ASN A 1 284 ? 19.556 -64.360 -37.675 1.00 42.78 284 ASN A N 1
ATOM 2251 C CA . ASN A 1 284 ? 20.683 -64.215 -38.621 1.00 42.78 284 ASN A CA 1
ATOM 2252 C C . ASN A 1 284 ? 20.639 -63.055 -39.641 1.00 42.78 284 ASN A C 1
ATOM 2254 O O . ASN A 1 284 ? 19.652 -62.845 -40.331 1.00 42.78 284 ASN A O 1
ATOM 2258 N N . GLY A 1 285 ? 21.728 -62.310 -39.847 1.00 42.91 285 GLY A N 1
ATOM 2259 C CA . GLY A 1 285 ? 23.099 -62.423 -39.334 1.00 42.91 285 GLY A CA 1
ATOM 2260 C C . GLY A 1 285 ? 23.969 -61.286 -39.861 1.00 42.91 285 GLY A C 1
ATOM 2261 O O . GLY A 1 285 ? 23.454 -60.479 -40.668 1.00 42.91 285 GLY A O 1
#

Foldseek 3Di:
DAFLDDPVNQVVVVVVVVVVVVVLCVQANVPDPDDDDDDDDDLCVVVCPDPVLVVVVVVPDDDDPPDDDVVVVCCSGHVVVVVLCVDVVSVLVSLLSRLVRQQVVVVVVCVVVVPDPDAAEDEAEEVRLLSVLLLQLCQQPPDQVVCVVSNNHHPDDHAEYEYELYLNQVVCVVCVVSDLVPVVPPRNHYYHQHYDPPSPRGDDNVCSNPVVCVPPDDDDDDDSVRRPRYPPVVVVVCVVVDDDDDDDDDDDDDDDDDDDDDDDDDDDDDDDDDDDDDDDDDDDD

InterPro domains:
  IPR004177 DDHD domain [PF02862] (154-230)
  IPR004177 DDHD domain [PS51043] (154-285)
  IPR004177 DDHD domain [SM01127] (154-272)
  IPR029058 Alpha/Beta hydrolase fold [SSF53474] (88-204)
  IPR058055 PA-PLA1 [PTHR23509] (12-232)